Protein AF-A0A1Q7YDQ9-F1 (afdb_monomer)

Sequence (254 aa):
MRVDHLWLARANPACLDLAVKPTREFQMISRRSEAEALAQLQRLKASYQTFIKLNYEQAAKDCRSCPARGSCCTDAHFVNVNITRLEAVAIRETIARTPRLTCEEKREVYSRARETVKRYSLSATGDTFQQTYSCPLFSRKFGCLVHRRAKPAPCIQHACYENWEDLPPLSLQTRTEHHVEKLNIEIYGAAWAWLPLPVWLTLVDPESDGVELKKLEREWSSQELKNKKFSAYSARQLNFKSSSHQRKVLPVIR

Solvent-accessible surface area (backbone atoms only — not comparable to full-atom values): 15199 Å² total; per-residue (Å²): 135,86,80,85,89,78,85,81,75,83,73,64,74,95,47,56,90,70,61,76,72,82,83,81,88,81,88,70,89,42,96,56,54,67,69,57,49,48,54,48,51,37,53,54,50,51,52,50,44,50,51,44,49,75,75,33,45,81,66,26,52,53,65,89,74,42,91,63,59,58,42,66,38,60,36,41,88,64,30,66,52,63,39,42,56,57,51,40,51,41,36,48,54,49,54,74,69,37,83,92,49,52,70,64,61,50,51,49,36,41,52,41,10,47,50,43,24,63,75,64,68,59,60,96,64,81,89,57,92,83,50,46,36,48,46,45,56,54,38,96,92,71,41,55,75,37,67,91,71,37,53,50,68,73,58,60,73,65,62,55,55,86,51,78,87,56,51,73,62,66,68,60,50,53,57,50,48,52,54,51,50,52,53,27,30,54,65,52,46,55,50,54,67,68,31,46,47,39,56,43,40,45,54,63,32,89,87,49,89,44,60,68,49,55,49,50,44,52,53,34,43,53,49,50,55,50,53,50,54,50,51,56,49,52,56,50,53,55,58,58,59,62,69,77,63,76,69,82,78,75,83,83,84,128

pLDDT: mean 82.91, std 17.05, range [28.69, 98.31]

Radius of gyration: 23.02 Å; Cα contacts (8 Å, |Δi|>4): 238; chains: 1; bounding box: 64×85×47 Å

Foldseek 3Di:
DDDDPDDPDPQDPVLVVLPQDPDDDDDPDLVDDLVVLLVVLQVLVLVLLVVCVVQFCVQFDDLVPDPCRCCLQAPQVRDQAFAWLSLLVQVLVLLSPPPPADSVNSVQLLVVLVVFCVVQVFDLDDDSNPGGTHHSQQDPVPGRSCVNGRQGLVRSQDGHHPDPVSGDDVVSSVVSRVVNQVSSCSHLNLRRDRGGSSHSNNCPPSPDPNPVVVVSSVVSVVVVVVVVVVVVVVVVVVVVVVVVPPDPPDDDDD

Mean predicted aligned error: 9.25 Å

Structure (mmCIF, N/CA/C/O backbone):
data_AF-A0A1Q7YDQ9-F1
#
_entry.id   AF-A0A1Q7YDQ9-F1
#
loop_
_atom_site.group_PDB
_atom_site.id
_atom_site.type_symbol
_atom_site.label_atom_id
_atom_site.label_alt_id
_atom_site.label_comp_id
_atom_site.label_asym_id
_atom_site.label_entity_id
_atom_site.label_seq_id
_atom_site.pdbx_PDB_ins_code
_atom_site.Cartn_x
_atom_site.Cartn_y
_atom_site.Cartn_z
_atom_site.occupancy
_atom_site.B_iso_or_equiv
_atom_site.auth_seq_id
_atom_site.auth_comp_id
_atom_site.auth_asym_id
_atom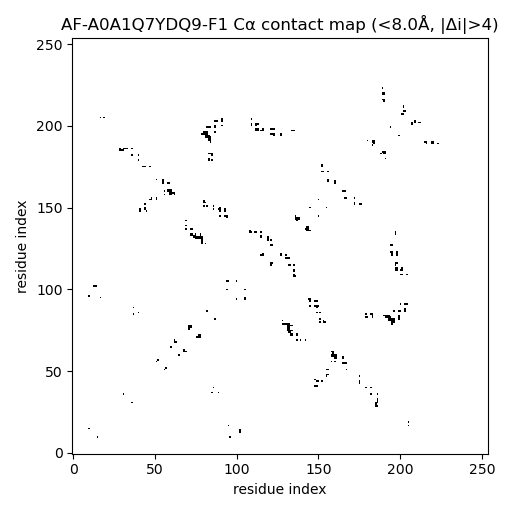_site.auth_atom_id
_atom_site.pdbx_PDB_model_num
ATOM 1 N N . MET A 1 1 ? 27.842 -13.343 6.577 1.00 36.25 1 MET A N 1
ATOM 2 C CA . MET A 1 1 ? 27.074 -12.145 6.170 1.00 36.25 1 MET A CA 1
ATOM 3 C C . MET A 1 1 ? 26.548 -11.471 7.432 1.00 36.25 1 MET A C 1
ATOM 5 O O . MET A 1 1 ? 25.665 -12.027 8.070 1.00 36.25 1 MET A O 1
ATOM 9 N N . ARG A 1 2 ? 27.165 -10.363 7.867 1.00 28.69 2 ARG A N 1
ATOM 10 C CA . ARG A 1 2 ? 26.717 -9.595 9.042 1.00 28.69 2 ARG A CA 1
ATOM 11 C C . ARG A 1 2 ? 25.555 -8.703 8.615 1.00 28.69 2 ARG A C 1
ATOM 13 O O . ARG A 1 2 ? 25.668 -7.987 7.628 1.00 28.69 2 ARG A O 1
ATOM 20 N N . VAL A 1 3 ? 24.435 -8.805 9.321 1.00 33.47 3 VAL A N 1
ATOM 21 C CA . VAL A 1 3 ? 23.282 -7.923 9.138 1.00 33.47 3 VAL A CA 1
ATOM 22 C C . VAL A 1 3 ? 23.527 -6.723 10.049 1.00 33.47 3 VAL A C 1
ATOM 24 O O . VAL A 1 3 ? 23.460 -6.857 11.269 1.00 33.47 3 VAL A O 1
ATOM 27 N N . ASP A 1 4 ? 23.906 -5.584 9.473 1.00 39.25 4 ASP A N 1
ATOM 28 C CA . ASP A 1 4 ? 24.229 -4.374 10.231 1.00 39.25 4 ASP A CA 1
ATOM 29 C C . ASP A 1 4 ? 22.982 -3.809 10.934 1.00 39.25 4 ASP A C 1
ATOM 31 O O . ASP A 1 4 ? 22.106 -3.184 10.329 1.00 39.25 4 ASP A O 1
ATOM 35 N N . HIS A 1 5 ? 22.918 -4.024 12.249 1.00 38.25 5 HIS A N 1
ATOM 36 C CA . HIS A 1 5 ? 22.002 -3.369 13.181 1.00 38.25 5 HIS A CA 1
ATOM 37 C C . HIS A 1 5 ? 22.592 -2.031 13.652 1.00 38.25 5 HIS A C 1
ATOM 39 O O . HIS A 1 5 ? 23.026 -1.905 14.791 1.00 38.25 5 HIS A O 1
ATOM 45 N N . LEU A 1 6 ? 22.606 -1.015 12.788 1.00 40.34 6 LEU A N 1
ATOM 46 C CA . LEU A 1 6 ? 22.918 0.369 13.170 1.00 40.34 6 LEU A CA 1
ATOM 47 C C . LEU A 1 6 ? 22.073 1.327 12.321 1.00 40.34 6 LEU A C 1
ATOM 49 O O . LEU A 1 6 ? 22.480 1.772 11.254 1.00 40.34 6 LEU A O 1
ATOM 53 N N . TRP A 1 7 ? 20.858 1.631 12.789 1.00 43.28 7 TRP A N 1
ATOM 54 C CA . TRP A 1 7 ? 19.967 2.604 12.147 1.00 43.28 7 TRP A CA 1
ATOM 55 C C . TRP A 1 7 ? 19.395 3.589 13.171 1.00 43.28 7 TRP A C 1
ATOM 57 O O . TRP A 1 7 ? 18.233 3.511 13.557 1.00 43.28 7 TRP A O 1
ATOM 67 N N . LEU A 1 8 ? 20.223 4.558 13.563 1.00 39.44 8 LEU A N 1
ATOM 68 C CA . LEU A 1 8 ? 19.797 5.847 14.115 1.00 39.44 8 LEU A CA 1
ATOM 69 C C . LEU A 1 8 ? 20.275 6.946 13.158 1.00 39.44 8 LEU A C 1
ATOM 71 O O . LEU A 1 8 ? 21.236 7.663 13.420 1.00 39.44 8 LEU A O 1
ATOM 75 N N . ALA A 1 9 ? 19.625 7.051 11.998 1.00 44.16 9 ALA A N 1
ATOM 76 C CA . ALA A 1 9 ? 19.770 8.239 11.167 1.00 44.16 9 ALA A CA 1
ATOM 77 C C . ALA A 1 9 ? 19.114 9.410 11.912 1.00 44.16 9 ALA A C 1
ATOM 79 O O . ALA A 1 9 ? 17.927 9.341 12.238 1.00 44.16 9 ALA A O 1
ATOM 80 N N . ARG A 1 10 ? 19.887 10.465 12.201 1.00 44.41 10 ARG A N 1
ATOM 81 C CA . ARG A 1 10 ? 19.378 11.718 12.777 1.00 44.41 10 ARG A CA 1
ATOM 82 C C . ARG A 1 10 ? 18.245 12.238 11.886 1.00 44.41 10 ARG A C 1
ATOM 84 O O . ARG A 1 10 ? 18.475 12.563 10.722 1.00 44.41 10 ARG A O 1
ATOM 91 N N . ALA A 1 11 ? 17.023 12.264 12.414 1.00 53.66 11 ALA A N 1
ATOM 92 C CA . ALA A 1 11 ? 15.888 12.872 11.734 1.00 53.66 11 ALA A CA 1
ATOM 93 C C . ALA A 1 11 ? 16.176 14.364 11.499 1.00 53.66 11 ALA A C 1
ATOM 95 O O . ALA A 1 11 ? 16.754 15.025 12.360 1.00 53.66 11 ALA A O 1
ATOM 96 N N . ASN A 1 12 ? 15.795 14.888 10.331 1.00 55.00 12 ASN A N 1
ATOM 97 C CA . ASN A 1 12 ? 15.907 16.315 10.042 1.00 55.00 12 ASN A CA 1
ATOM 98 C C . ASN A 1 12 ? 14.983 17.088 11.009 1.00 55.00 12 ASN A C 1
ATOM 100 O O . ASN A 1 12 ? 13.771 16.843 10.975 1.00 55.00 12 ASN A O 1
ATOM 104 N N . PRO A 1 13 ? 15.509 17.989 11.862 1.00 58.31 13 PRO A N 1
ATOM 105 C CA . PRO A 1 13 ? 14.716 18.661 12.888 1.00 58.31 13 PRO A CA 1
ATOM 106 C C . PRO A 1 13 ? 13.569 19.509 12.321 1.00 58.31 13 PRO A C 1
ATOM 108 O O . PRO A 1 13 ? 12.551 19.657 12.985 1.00 58.31 13 PRO A O 1
ATOM 111 N N . ALA A 1 14 ? 13.656 19.954 11.061 1.00 56.53 14 ALA A N 1
ATOM 112 C CA . ALA A 1 14 ? 12.580 20.681 10.375 1.00 56.53 14 ALA A CA 1
ATOM 113 C C . ALA A 1 14 ? 11.311 19.840 10.094 1.00 56.53 14 ALA A C 1
ATOM 115 O O . ALA A 1 14 ? 10.313 20.362 9.610 1.00 56.53 14 ALA A O 1
ATOM 116 N N . CYS A 1 15 ? 11.348 18.534 10.370 1.00 55.88 15 CYS A N 1
ATOM 117 C CA . CYS A 1 15 ? 10.240 17.594 10.187 1.00 55.88 15 CYS A CA 1
ATOM 118 C C . CYS A 1 15 ? 9.766 16.979 11.524 1.00 55.88 15 CYS A C 1
ATOM 120 O O . CYS A 1 15 ? 8.968 16.041 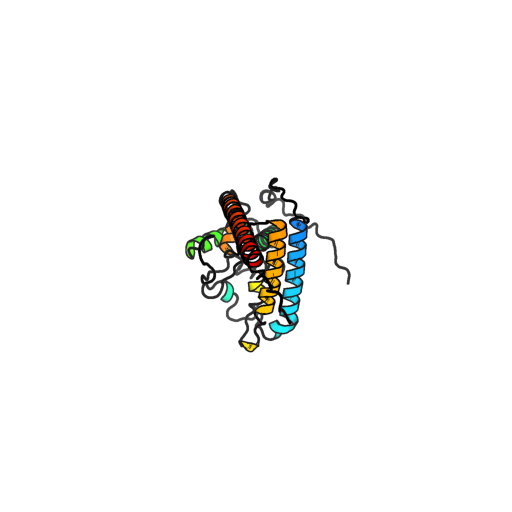11.503 1.00 55.88 15 CYS A O 1
ATOM 122 N N . LEU A 1 16 ? 10.268 17.450 12.677 1.00 54.56 16 LEU A N 1
ATOM 123 C CA . LEU A 1 16 ? 9.948 16.873 13.993 1.00 54.56 16 LEU A CA 1
ATOM 124 C C . LEU A 1 16 ? 8.465 17.011 14.376 1.00 54.56 16 LEU A C 1
ATOM 126 O O . LEU A 1 16 ? 7.963 16.158 15.103 1.00 54.56 16 LEU A O 1
ATOM 130 N N . ASP A 1 17 ? 7.743 17.982 13.812 1.00 55.19 17 ASP A N 1
ATOM 131 C CA . ASP A 1 17 ? 6.305 18.162 14.066 1.00 55.19 17 ASP A CA 1
ATOM 132 C C . ASP A 1 17 ? 5.417 17.092 13.405 1.00 55.19 17 ASP A C 1
ATOM 134 O O . ASP A 1 17 ? 4.248 16.960 13.753 1.00 55.19 17 ASP A O 1
ATOM 138 N N . LEU A 1 18 ? 5.967 16.277 12.494 1.00 53.69 18 LEU A N 1
ATOM 139 C CA . LEU A 1 18 ? 5.275 15.119 11.909 1.00 53.69 18 LEU A CA 1
ATOM 140 C C . LEU A 1 18 ? 5.544 13.813 12.677 1.00 53.69 18 LEU A C 1
ATOM 142 O O . LEU A 1 18 ? 5.136 12.737 12.231 1.00 53.69 18 LEU A O 1
ATOM 146 N N . ALA A 1 19 ? 6.251 13.867 13.812 1.00 52.16 19 ALA A N 1
ATOM 147 C CA . ALA A 1 19 ? 6.403 12.714 14.688 1.00 52.16 19 ALA A CA 1
ATOM 148 C C . ALA A 1 19 ? 5.039 12.373 15.307 1.00 52.16 19 ALA A C 1
ATOM 150 O O . ALA A 1 19 ? 4.589 13.001 16.264 1.00 52.16 19 ALA A O 1
ATOM 151 N N . VAL A 1 20 ? 4.375 11.370 14.728 1.00 52.16 20 VAL A N 1
ATOM 152 C CA . VAL A 1 20 ? 3.082 10.856 15.185 1.00 52.16 20 VAL A CA 1
ATOM 153 C C . VAL A 1 20 ? 3.207 10.466 16.658 1.00 52.16 20 VAL A C 1
ATOM 155 O O . VAL A 1 20 ? 3.898 9.505 17.003 1.00 52.16 20 VAL A O 1
ATOM 158 N N . LYS A 1 21 ? 2.551 11.229 17.542 1.00 46.47 21 LYS A N 1
ATOM 159 C CA . LYS A 1 21 ? 2.417 10.853 18.952 1.00 46.47 21 LYS A CA 1
ATOM 160 C C . LYS A 1 21 ? 1.690 9.506 18.997 1.00 46.47 21 LYS A C 1
ATOM 162 O O . LYS A 1 21 ? 0.647 9.386 18.355 1.00 46.47 21 LYS A O 1
ATOM 167 N N . PRO A 1 22 ? 2.201 8.496 19.722 1.00 47.62 22 PRO A N 1
ATOM 168 C CA . PRO A 1 22 ? 1.520 7.215 19.822 1.00 47.62 22 PRO A CA 1
ATOM 169 C C . PRO A 1 22 ? 0.142 7.440 20.449 1.00 47.62 22 PRO A C 1
ATOM 171 O O . PRO A 1 22 ? 0.036 7.837 21.611 1.00 47.62 22 PRO A O 1
ATOM 174 N N . THR A 1 23 ? -0.917 7.220 19.672 1.00 48.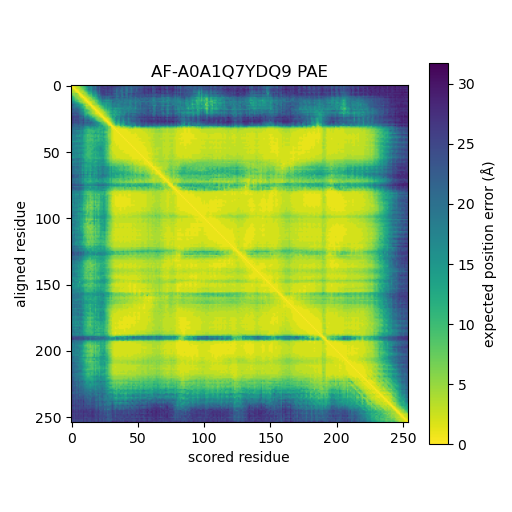56 23 THR A N 1
ATOM 175 C CA . THR A 1 23 ? -2.294 7.211 20.160 1.00 48.56 23 THR A CA 1
ATOM 176 C C . THR A 1 23 ? -2.430 6.050 21.140 1.00 48.56 23 THR A C 1
ATOM 178 O O . THR A 1 23 ? -2.404 4.882 20.758 1.00 48.56 23 THR A O 1
ATOM 181 N N . ARG A 1 24 ? -2.505 6.367 22.435 1.00 50.50 24 ARG A N 1
ATOM 182 C CA . ARG A 1 24 ? -2.849 5.394 23.474 1.00 50.50 24 ARG A CA 1
ATOM 183 C C . ARG A 1 24 ? -4.352 5.088 23.401 1.00 50.50 24 ARG A C 1
ATOM 185 O O . ARG A 1 24 ? -5.140 5.999 23.182 1.00 50.50 24 ARG A O 1
ATOM 192 N N . GLU A 1 25 ? -4.676 3.816 23.650 1.00 50.09 25 GLU A N 1
ATOM 193 C CA . GLU A 1 25 ? -6.000 3.212 23.925 1.00 50.09 25 GLU A CA 1
ATOM 194 C C . GLU A 1 25 ? -6.802 2.598 22.763 1.00 50.09 25 GLU A C 1
ATOM 196 O O . GLU A 1 25 ? -7.622 3.244 22.121 1.00 50.09 25 GLU A O 1
ATOM 201 N N . PHE A 1 26 ? -6.630 1.279 22.589 1.00 45.94 26 PHE A N 1
ATOM 202 C CA . PHE A 1 26 ? -7.609 0.245 22.984 1.00 45.94 26 PHE A CA 1
ATOM 203 C C . PHE A 1 26 ? -6.871 -1.113 23.033 1.00 45.94 26 PHE A C 1
ATOM 205 O O . PHE A 1 26 ? -6.523 -1.677 21.998 1.00 45.94 26 PHE A O 1
ATOM 212 N N . GLN A 1 27 ? -6.547 -1.631 24.225 1.00 44.75 27 GLN A N 1
ATOM 213 C CA . GLN A 1 27 ? -5.853 -2.921 24.369 1.00 44.75 27 GLN A CA 1
ATOM 214 C C . GLN A 1 27 ? -6.858 -4.081 24.333 1.00 44.75 27 GLN A C 1
ATOM 216 O O . GLN A 1 27 ? -7.340 -4.537 25.366 1.00 44.75 27 GLN A O 1
ATOM 221 N N . MET A 1 28 ? -7.131 -4.609 23.139 1.00 50.59 28 MET A N 1
ATOM 222 C CA . MET A 1 28 ? -7.283 -6.060 23.011 1.00 50.59 28 MET A CA 1
ATOM 223 C C . MET A 1 28 ? -5.881 -6.655 22.878 1.00 50.59 28 MET A C 1
ATOM 225 O O . MET A 1 28 ? -5.035 -6.105 22.177 1.00 50.59 28 MET A O 1
ATOM 229 N N . ILE A 1 29 ? -5.619 -7.736 23.613 1.00 50.28 29 ILE A N 1
ATOM 230 C CA . ILE A 1 29 ? -4.296 -8.348 23.784 1.00 50.28 29 ILE A CA 1
ATOM 231 C C . ILE A 1 29 ? -3.845 -8.971 22.453 1.00 50.28 29 ILE A C 1
ATOM 233 O O . ILE A 1 29 ? -3.973 -10.175 22.233 1.00 50.28 29 ILE A O 1
ATOM 237 N N . SER A 1 30 ? -3.304 -8.153 21.552 1.00 59.16 30 SER A N 1
ATOM 238 C CA . SER A 1 30 ? -2.378 -8.645 20.541 1.00 59.16 30 SER A CA 1
ATOM 239 C C . SER A 1 30 ? -1.142 -9.161 21.273 1.00 59.16 30 SER A C 1
ATOM 241 O O . SER A 1 30 ? -0.564 -8.468 22.112 1.00 59.16 30 SER A O 1
ATOM 243 N N . ARG A 1 31 ? -0.703 -10.381 20.949 1.00 66.56 31 ARG A N 1
ATOM 244 C CA . ARG A 1 31 ? 0.561 -10.934 21.468 1.00 66.56 31 ARG A CA 1
ATOM 245 C C . ARG A 1 31 ? 1.799 -10.229 20.890 1.00 66.56 31 ARG A C 1
ATOM 247 O O . ARG A 1 31 ? 2.909 -10.596 21.261 1.00 66.56 31 ARG A O 1
ATOM 254 N N . ARG A 1 32 ? 1.628 -9.283 19.956 1.00 83.38 32 ARG A N 1
ATOM 255 C CA . ARG A 1 32 ? 2.704 -8.570 19.251 1.00 83.38 32 ARG A CA 1
ATOM 256 C C . ARG A 1 32 ? 2.436 -7.072 19.196 1.00 83.38 32 ARG A C 1
ATOM 258 O O . ARG A 1 32 ? 1.302 -6.633 19.011 1.00 83.38 32 ARG A O 1
ATOM 265 N N . SER A 1 33 ? 3.494 -6.284 19.307 1.00 91.38 33 SER A N 1
ATOM 266 C CA . SER A 1 33 ? 3.439 -4.842 19.065 1.00 91.38 33 SER A CA 1
ATOM 267 C C . SER A 1 33 ? 3.299 -4.523 17.567 1.00 91.38 33 SER A C 1
ATOM 269 O O . SER A 1 33 ? 3.725 -5.298 16.707 1.00 91.38 33 SER A O 1
ATOM 271 N N . GLU A 1 34 ? 2.756 -3.345 17.235 1.00 92.69 34 GLU A N 1
ATOM 272 C CA . GLU A 1 34 ? 2.686 -2.853 15.846 1.00 92.69 34 GLU A CA 1
ATOM 273 C C . GLU A 1 34 ? 4.082 -2.808 15.195 1.00 92.69 34 GLU A C 1
ATOM 275 O O . GLU A 1 34 ? 4.254 -3.209 14.046 1.00 92.69 34 GLU A O 1
ATOM 280 N N . ALA A 1 35 ? 5.109 -2.408 15.952 1.00 93.38 35 ALA A N 1
ATOM 281 C CA . ALA A 1 35 ? 6.489 -2.363 15.477 1.00 93.38 35 ALA A CA 1
ATOM 282 C C . ALA A 1 35 ? 7.022 -3.749 15.064 1.00 93.38 35 ALA A C 1
ATOM 284 O O . ALA A 1 35 ? 7.667 -3.881 14.020 1.00 93.38 35 ALA A O 1
ATOM 285 N N . GLU A 1 36 ? 6.734 -4.792 15.848 1.00 95.31 36 GLU A N 1
ATOM 286 C CA . GLU A 1 36 ? 7.122 -6.168 15.518 1.00 95.31 36 GLU A CA 1
ATOM 287 C C . GLU A 1 36 ? 6.389 -6.684 14.278 1.00 95.31 36 GLU A C 1
ATOM 289 O O . GLU A 1 36 ? 7.012 -7.315 13.417 1.00 95.31 36 GLU A O 1
ATOM 294 N N . ALA A 1 37 ? 5.095 -6.383 14.149 1.00 95.19 37 ALA A N 1
ATOM 295 C CA . ALA A 1 37 ? 4.318 -6.754 12.972 1.00 95.19 37 ALA A CA 1
ATOM 296 C C . ALA A 1 37 ? 4.790 -6.033 11.709 1.00 95.19 37 ALA A C 1
ATOM 298 O O . ALA A 1 37 ? 4.919 -6.671 10.668 1.00 95.19 37 ALA A O 1
ATOM 299 N N . LEU A 1 38 ? 5.132 -4.745 11.791 1.00 96.12 38 LEU A N 1
ATOM 300 C CA . LEU A 1 38 ? 5.732 -4.007 10.677 1.00 96.12 38 LEU A CA 1
ATOM 301 C C . LEU A 1 38 ? 7.079 -4.613 10.263 1.00 96.12 38 LEU A C 1
ATOM 303 O O . LEU A 1 38 ? 7.333 -4.798 9.072 1.00 96.12 38 LEU A O 1
ATOM 307 N N . ALA A 1 39 ? 7.929 -4.981 11.225 1.00 95.75 39 ALA A N 1
ATOM 308 C CA . ALA A 1 39 ? 9.197 -5.649 10.936 1.00 95.75 39 ALA A CA 1
ATOM 309 C C . ALA A 1 39 ? 8.984 -7.024 10.277 1.00 95.75 39 ALA A C 1
ATOM 311 O O . ALA A 1 39 ? 9.710 -7.405 9.356 1.00 95.75 39 ALA A O 1
ATOM 312 N N . GLN A 1 40 ? 7.975 -7.777 10.716 1.00 96.81 40 GLN A N 1
ATOM 313 C CA . GLN A 1 40 ? 7.628 -9.055 10.104 1.00 96.81 40 GLN A CA 1
ATOM 314 C C . GLN A 1 40 ? 7.027 -8.893 8.705 1.00 96.81 40 GLN A C 1
ATOM 316 O O . GLN A 1 40 ? 7.421 -9.634 7.806 1.00 96.81 40 GLN A O 1
ATOM 321 N N . LEU A 1 41 ? 6.140 -7.917 8.504 1.00 96.94 41 LEU A N 1
ATOM 322 C CA . LEU A 1 41 ? 5.579 -7.560 7.203 1.00 96.94 41 LEU A CA 1
ATOM 323 C C . LEU A 1 41 ? 6.699 -7.225 6.210 1.00 96.94 41 LEU A C 1
ATOM 325 O O . LEU A 1 41 ? 6.699 -7.718 5.084 1.00 96.94 41 LEU A O 1
ATOM 329 N N . GLN A 1 42 ? 7.690 -6.437 6.636 1.00 96.12 42 GLN A N 1
ATOM 330 C CA . GLN A 1 42 ? 8.859 -6.111 5.817 1.00 96.12 42 GLN A CA 1
ATOM 331 C C . GLN A 1 42 ? 9.659 -7.358 5.434 1.00 96.12 42 GLN A C 1
ATOM 333 O O . GLN A 1 42 ? 9.993 -7.519 4.263 1.00 96.12 42 GLN A O 1
ATOM 338 N N . ARG A 1 43 ? 9.934 -8.268 6.380 1.00 96.94 43 ARG A N 1
ATOM 339 C CA . ARG A 1 43 ? 10.637 -9.533 6.088 1.00 96.94 43 ARG A CA 1
ATOM 340 C C . ARG A 1 43 ? 9.855 -10.417 5.117 1.00 96.94 43 ARG A C 1
ATOM 342 O O . ARG A 1 43 ? 10.437 -10.924 4.161 1.00 96.94 43 ARG A O 1
ATOM 349 N N . LEU A 1 44 ? 8.548 -10.566 5.340 1.00 97.38 44 LEU A N 1
ATOM 350 C CA . LEU A 1 44 ? 7.645 -11.321 4.470 1.00 97.38 44 LEU A CA 1
ATOM 351 C C . LEU A 1 44 ? 7.705 -10.785 3.035 1.00 97.38 44 LEU A C 1
ATOM 353 O O . LEU A 1 44 ? 7.957 -11.539 2.097 1.00 97.38 44 LEU A O 1
ATOM 357 N N . LYS A 1 45 ? 7.534 -9.471 2.869 1.00 96.69 45 LYS A N 1
ATOM 358 C CA . LYS A 1 45 ? 7.488 -8.829 1.551 1.00 96.69 45 LYS A CA 1
ATOM 359 C C . LYS A 1 45 ? 8.855 -8.767 0.874 1.00 96.69 45 LY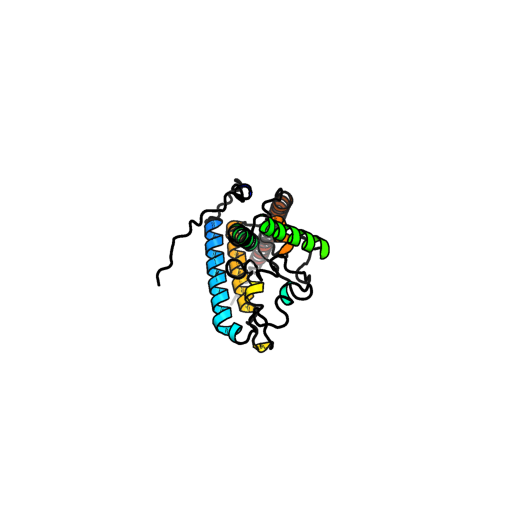S A C 1
ATOM 361 O O . LYS A 1 45 ? 8.917 -8.916 -0.338 1.00 96.69 45 LYS A O 1
ATOM 366 N N . ALA A 1 46 ? 9.945 -8.616 1.627 1.00 96.06 46 ALA A N 1
ATOM 367 C CA . ALA A 1 46 ? 11.303 -8.688 1.086 1.00 96.06 46 ALA A CA 1
ATOM 368 C C . ALA A 1 46 ? 11.639 -10.094 0.567 1.00 96.06 46 ALA A C 1
ATOM 370 O O . ALA A 1 46 ? 12.224 -10.225 -0.508 1.00 96.06 46 ALA A O 1
ATOM 371 N N . SER A 1 47 ? 11.235 -11.139 1.298 1.00 96.75 47 SER A N 1
ATOM 372 C CA . SER A 1 47 ? 11.358 -12.524 0.836 1.00 96.75 47 SER A CA 1
ATOM 373 C C . SER A 1 47 ? 10.553 -12.741 -0.446 1.00 96.75 47 SER A C 1
ATOM 375 O O . SER A 1 47 ? 11.099 -13.203 -1.447 1.00 96.75 47 SER A O 1
ATOM 377 N N . TYR A 1 48 ? 9.291 -12.296 -0.462 1.00 96.50 48 TYR A N 1
ATOM 378 C CA . TYR A 1 48 ? 8.432 -12.399 -1.640 1.00 96.50 48 TYR A CA 1
ATOM 379 C C . TYR A 1 48 ? 9.004 -11.652 -2.853 1.00 96.50 48 TYR A C 1
ATOM 381 O O . TYR A 1 48 ? 9.137 -12.223 -3.930 1.00 96.50 48 TYR A O 1
ATOM 389 N N . GLN A 1 49 ? 9.436 -10.404 -2.670 1.00 95.19 49 GLN A N 1
ATOM 390 C CA . GLN A 1 49 ? 10.067 -9.609 -3.721 1.00 95.19 49 GLN A CA 1
ATOM 391 C C . GLN A 1 49 ? 11.356 -10.252 -4.242 1.00 95.19 49 GLN A C 1
ATOM 393 O O . GLN A 1 49 ? 11.604 -10.234 -5.442 1.00 95.19 49 GLN A O 1
ATOM 398 N N . THR A 1 50 ? 12.166 -10.844 -3.363 1.00 95.62 50 THR A N 1
ATOM 399 C CA . THR A 1 50 ? 13.384 -11.559 -3.769 1.00 95.62 50 THR A CA 1
ATOM 400 C C . THR A 1 50 ? 13.043 -12.788 -4.605 1.00 95.62 50 THR A C 1
ATOM 402 O O . THR A 1 50 ? 13.668 -13.018 -5.636 1.00 95.62 50 THR A O 1
ATOM 405 N N . PHE A 1 51 ? 12.023 -13.546 -4.199 1.00 96.69 51 PHE A N 1
ATOM 406 C CA . PHE A 1 51 ? 11.543 -14.699 -4.951 1.00 96.69 51 PHE A CA 1
ATOM 407 C C . PHE A 1 51 ? 11.044 -14.304 -6.348 1.00 96.69 51 PHE A C 1
ATOM 409 O O . PHE A 1 51 ? 11.489 -14.892 -7.332 1.00 96.69 51 PHE A O 1
ATOM 416 N N . ILE A 1 52 ? 10.189 -13.279 -6.447 1.00 95.44 52 ILE A N 1
ATOM 417 C CA . ILE A 1 52 ? 9.686 -12.773 -7.734 1.00 95.44 52 ILE A CA 1
ATOM 418 C C . ILE A 1 52 ? 10.835 -12.294 -8.625 1.00 95.44 52 ILE A C 1
ATOM 420 O O . ILE A 1 52 ? 10.919 -12.676 -9.793 1.00 95.44 52 ILE A O 1
ATOM 424 N N . LYS A 1 53 ? 11.782 -11.546 -8.052 1.00 93.12 53 LYS A N 1
ATOM 425 C CA . LYS A 1 53 ? 12.949 -11.047 -8.777 1.00 93.12 53 LYS A CA 1
ATOM 426 C C . LYS A 1 53 ? 13.812 -12.156 -9.377 1.00 93.12 53 LYS A C 1
ATOM 428 O O . LYS A 1 53 ? 14.239 -12.050 -10.520 1.00 93.12 53 LYS A O 1
ATOM 433 N N . LEU A 1 54 ? 14.105 -13.197 -8.600 1.00 95.12 54 LEU A N 1
ATOM 434 C CA . LEU A 1 54 ? 15.012 -14.259 -9.034 1.00 95.12 54 LEU A CA 1
ATOM 435 C C . LEU A 1 54 ? 14.375 -15.201 -10.059 1.00 95.12 54 LEU A C 1
ATOM 437 O O . LEU A 1 54 ? 15.083 -15.664 -10.949 1.00 95.12 54 LEU A O 1
ATOM 441 N N . ASN A 1 55 ? 13.073 -15.469 -9.936 1.00 96.06 55 ASN A N 1
ATOM 442 C CA . ASN A 1 55 ? 12.406 -16.514 -10.716 1.00 96.06 55 ASN A CA 1
ATOM 443 C C . ASN A 1 55 ? 11.589 -15.984 -11.902 1.00 96.06 55 ASN A C 1
ATOM 445 O O . ASN A 1 55 ? 11.328 -16.754 -12.815 1.00 96.06 55 ASN A O 1
ATOM 449 N N . TYR A 1 56 ? 11.190 -14.706 -11.900 1.00 94.94 56 TYR A N 1
ATOM 450 C CA . TYR A 1 56 ? 10.276 -14.167 -12.916 1.00 94.94 56 TYR A CA 1
ATOM 451 C C . TYR A 1 56 ? 10.744 -12.842 -13.520 1.00 94.94 56 TYR A C 1
ATOM 453 O O . TYR A 1 56 ? 10.656 -12.670 -14.729 1.00 94.94 56 TYR A O 1
ATOM 461 N N . GLU A 1 57 ? 11.274 -11.892 -12.735 1.00 92.56 57 GLU A N 1
ATOM 462 C CA . GLU A 1 57 ? 11.628 -10.556 -13.274 1.00 92.56 57 GLU A CA 1
ATOM 463 C C . GLU A 1 57 ? 12.742 -10.578 -14.338 1.00 92.56 57 GLU A C 1
ATOM 465 O O . GLU A 1 57 ? 12.973 -9.557 -14.977 1.00 92.56 57 GLU A O 1
ATOM 470 N N . GLN A 1 58 ? 13.407 -11.713 -14.577 1.00 92.44 58 GLN A N 1
ATOM 471 C CA . GLN A 1 58 ? 14.344 -11.863 -15.698 1.00 92.44 58 GLN A CA 1
ATOM 472 C C . GLN A 1 58 ? 13.662 -11.668 -17.063 1.00 92.44 58 GLN A C 1
ATOM 474 O O . GLN A 1 58 ? 14.296 -11.169 -17.988 1.00 92.44 58 GLN A O 1
ATOM 479 N N . ALA A 1 59 ? 12.377 -12.022 -17.166 1.00 90.88 59 ALA A N 1
ATOM 480 C CA . ALA A 1 59 ? 11.551 -11.829 -18.358 1.00 90.88 59 ALA A CA 1
ATOM 481 C C . ALA A 1 59 ? 10.822 -10.469 -18.378 1.00 90.88 59 ALA A C 1
ATOM 483 O O . ALA A 1 59 ? 10.180 -10.108 -19.362 1.00 90.88 59 ALA A O 1
ATOM 484 N N . ALA A 1 60 ? 10.907 -9.689 -17.295 1.00 89.75 60 ALA A N 1
ATOM 485 C CA . ALA A 1 60 ? 10.269 -8.382 -17.211 1.00 89.75 60 ALA A CA 1
ATOM 486 C C . ALA A 1 60 ? 11.212 -7.263 -17.669 1.00 89.75 60 ALA A C 1
ATOM 488 O O . ALA A 1 60 ? 12.412 -7.263 -17.389 1.00 89.75 60 ALA A O 1
ATOM 489 N N . LYS A 1 61 ? 10.653 -6.224 -18.294 1.00 84.81 61 LYS A N 1
ATOM 490 C CA . LYS A 1 61 ? 11.399 -4.991 -18.573 1.00 84.81 61 LYS A CA 1
ATOM 491 C C . LYS A 1 61 ? 11.718 -4.256 -17.275 1.00 84.81 61 LYS A C 1
ATOM 493 O O . LYS A 1 61 ? 10.836 -4.023 -16.446 1.00 84.81 61 LYS A O 1
ATOM 498 N N . ASP A 1 62 ? 12.956 -3.781 -17.144 1.00 80.12 62 ASP A N 1
ATOM 499 C CA . ASP A 1 62 ? 13.317 -2.863 -16.064 1.00 80.12 62 ASP A CA 1
ATOM 500 C C . ASP A 1 62 ? 12.530 -1.550 -16.219 1.00 80.12 62 ASP A C 1
ATOM 502 O O . ASP A 1 62 ? 12.567 -0.884 -17.255 1.00 80.12 62 ASP A O 1
ATOM 506 N N . CYS A 1 63 ? 11.832 -1.129 -15.162 1.00 74.31 63 CYS A N 1
ATOM 507 C CA . CYS A 1 63 ? 11.111 0.144 -15.128 1.00 74.31 63 CYS A CA 1
ATOM 508 C C . CYS A 1 63 ? 12.004 1.350 -15.467 1.00 74.31 63 CYS A C 1
ATOM 510 O O . CYS A 1 63 ? 11.491 2.379 -15.911 1.00 74.31 63 CYS A O 1
ATOM 512 N N . ARG A 1 64 ? 13.324 1.257 -15.248 1.00 72.25 64 ARG A N 1
ATOM 513 C CA . ARG A 1 64 ? 14.280 2.305 -15.633 1.00 72.25 64 ARG A CA 1
ATOM 514 C C . ARG A 1 64 ? 14.634 2.288 -17.115 1.00 72.25 64 ARG A C 1
ATOM 516 O O . ARG A 1 64 ? 15.023 3.333 -17.620 1.00 72.25 64 ARG A O 1
ATOM 523 N N . SER A 1 65 ? 14.514 1.175 -17.827 1.00 71.88 65 SER A N 1
ATOM 524 C CA . SER A 1 65 ? 14.788 1.103 -19.271 1.00 71.88 65 SER A CA 1
ATOM 525 C C . SER A 1 65 ? 13.516 1.057 -20.120 1.00 71.88 65 SER A C 1
ATOM 527 O O . SER A 1 65 ? 13.585 1.283 -21.323 1.00 71.88 65 SER A O 1
ATOM 529 N N . CYS A 1 66 ? 12.352 0.842 -19.502 1.00 74.31 66 CYS A N 1
ATOM 530 C CA . CYS A 1 66 ? 11.058 0.827 -20.176 1.00 74.31 66 CYS A CA 1
ATOM 531 C C . CYS A 1 66 ? 10.789 2.155 -20.921 1.00 74.31 66 CYS A C 1
ATOM 533 O O . CYS A 1 66 ? 10.940 3.217 -20.314 1.00 74.31 66 CYS A O 1
ATOM 535 N N . PRO A 1 67 ? 10.348 2.136 -22.195 1.00 75.50 67 PRO A N 1
ATOM 536 C CA . PRO A 1 67 ? 10.055 3.354 -22.961 1.00 75.50 67 PRO A CA 1
ATOM 537 C C . PRO A 1 67 ? 8.887 4.159 -22.372 1.00 75.50 67 PRO A C 1
ATOM 539 O O . PRO A 1 67 ? 8.868 5.383 -22.452 1.00 75.50 67 PRO A O 1
ATOM 542 N N . ALA A 1 68 ? 7.949 3.487 -21.702 1.00 76.12 68 ALA A N 1
ATOM 543 C CA . ALA A 1 68 ? 6.791 4.097 -21.061 1.00 76.12 68 ALA A CA 1
ATOM 544 C C . ALA A 1 68 ? 6.994 4.211 -19.537 1.00 76.12 68 ALA A C 1
ATOM 546 O O . ALA A 1 68 ? 6.169 3.735 -18.751 1.00 76.12 68 ALA A O 1
ATOM 547 N N . ARG A 1 69 ? 8.125 4.788 -19.098 1.00 74.69 69 ARG A N 1
ATOM 548 C CA . ARG A 1 69 ? 8.538 4.828 -17.679 1.00 74.69 69 ARG A CA 1
ATOM 549 C C . ARG A 1 69 ? 7.420 5.315 -16.760 1.00 74.69 69 ARG A C 1
ATOM 551 O O . ARG A 1 69 ? 7.038 6.481 -16.785 1.00 74.69 69 ARG A O 1
ATOM 558 N N . GLY A 1 70 ? 6.948 4.420 -15.896 1.00 75.75 70 GLY A N 1
ATOM 559 C CA . GLY A 1 70 ? 5.940 4.738 -14.889 1.00 75.75 70 GLY A CA 1
ATOM 560 C C . GLY A 1 70 ? 4.531 4.976 -15.428 1.00 75.75 70 GLY A C 1
ATOM 561 O O . GLY A 1 70 ? 3.659 5.262 -14.615 1.00 75.75 70 GLY A O 1
ATOM 562 N N . SER A 1 71 ? 4.289 4.809 -16.735 1.00 81.50 71 SER A N 1
ATOM 563 C CA . SER A 1 71 ? 2.946 4.878 -17.332 1.00 81.50 71 SER A CA 1
ATOM 564 C C . SER A 1 71 ? 1.972 3.952 -16.606 1.00 81.50 71 SER A C 1
ATOM 566 O O . SER A 1 71 ? 0.936 4.414 -16.152 1.00 81.50 71 SER A O 1
ATOM 568 N N . CYS A 1 72 ? 2.378 2.709 -16.334 1.00 80.06 72 CYS A N 1
ATOM 569 C CA . CYS A 1 72 ? 1.617 1.728 -15.557 1.00 80.06 72 CYS A CA 1
ATOM 570 C C . CYS A 1 72 ? 1.271 2.167 -14.122 1.00 80.06 72 CYS A C 1
ATOM 572 O O . CYS A 1 72 ? 0.392 1.580 -13.505 1.00 80.06 72 CYS A O 1
ATOM 574 N N . CYS A 1 73 ? 1.950 3.181 -13.575 1.00 84.19 73 CYS A N 1
ATOM 575 C CA . CYS A 1 73 ? 1.654 3.754 -12.262 1.00 84.19 73 CYS A CA 1
ATOM 576 C C . CYS A 1 73 ? 0.864 5.067 -12.350 1.00 84.19 73 CYS A C 1
ATOM 578 O O . CYS A 1 73 ? 0.198 5.435 -11.386 1.00 84.19 73 CYS A O 1
ATOM 580 N N . THR A 1 74 ? 0.993 5.821 -13.441 1.00 83.19 74 THR A N 1
ATOM 581 C CA . THR A 1 74 ? 0.326 7.122 -13.617 1.00 83.19 74 THR A CA 1
ATOM 582 C C . THR A 1 74 ? -0.999 7.015 -14.356 1.00 83.19 74 THR A C 1
ATOM 584 O O . THR A 1 74 ? -1.855 7.882 -14.195 1.00 83.19 74 THR A O 1
ATOM 587 N N . ASP A 1 75 ? -1.158 5.972 -15.159 1.00 78.62 75 ASP A N 1
ATOM 588 C CA . ASP A 1 75 ? -2.341 5.714 -15.956 1.00 78.62 75 ASP A CA 1
ATOM 589 C C . ASP A 1 75 ? -3.391 4.982 -15.115 1.00 78.62 75 ASP A C 1
ATOM 591 O O . ASP A 1 75 ? -3.152 3.915 -14.539 1.00 78.62 75 ASP A O 1
ATOM 595 N N . ALA A 1 76 ? -4.564 5.602 -15.050 1.00 75.69 76 ALA A N 1
ATOM 596 C CA . ALA A 1 76 ? -5.703 5.101 -14.319 1.00 75.69 76 ALA A CA 1
ATOM 597 C C . ALA A 1 76 ? -6.309 3.846 -14.932 1.00 75.69 76 ALA A C 1
ATOM 599 O O . ALA A 1 76 ? -7.259 3.359 -14.357 1.00 75.69 76 ALA A O 1
ATOM 600 N N . HIS A 1 77 ? -5.814 3.315 -16.046 1.00 75.12 77 HIS A N 1
ATOM 601 C CA . HIS A 1 77 ? -6.276 2.045 -16.602 1.00 75.12 77 HIS A CA 1
ATOM 602 C C . HIS A 1 77 ? -5.614 0.815 -15.968 1.00 75.12 77 HIS A C 1
ATOM 604 O O . HIS A 1 77 ? -6.126 -0.290 -16.123 1.00 75.12 77 HIS A O 1
ATOM 610 N N . PHE A 1 78 ? -4.501 0.983 -15.243 1.00 74.50 78 PHE A N 1
ATOM 611 C CA . PHE A 1 78 ? -3.658 -0.155 -14.851 1.00 74.50 78 PHE A CA 1
ATOM 612 C C . PHE A 1 78 ? -3.522 -0.377 -13.345 1.00 74.50 78 PHE A C 1
ATOM 614 O O . PHE A 1 78 ? -3.201 -1.489 -12.928 1.00 74.50 78 PHE A O 1
ATOM 621 N N . VAL A 1 79 ? -3.745 0.640 -12.505 1.00 81.25 79 VAL A N 1
ATOM 622 C CA . VAL A 1 79 ? -3.555 0.477 -11.055 1.00 81.25 79 VAL A CA 1
ATOM 623 C C . VAL A 1 79 ? -4.880 0.200 -10.371 1.00 81.25 79 VAL A C 1
ATOM 625 O O . VAL A 1 79 ? -5.729 1.076 -10.264 1.00 81.25 79 VAL A O 1
ATOM 628 N N . ASN A 1 80 ? -4.990 -0.999 -9.821 1.00 89.75 80 ASN A N 1
ATOM 629 C CA . ASN A 1 80 ? -6.046 -1.417 -8.915 1.00 89.75 80 ASN A CA 1
ATOM 630 C C . ASN A 1 80 ? -5.367 -2.180 -7.775 1.00 89.75 80 ASN A C 1
ATOM 632 O O . ASN A 1 80 ? -4.921 -3.314 -7.945 1.00 89.75 80 ASN A O 1
ATOM 636 N N . VAL A 1 81 ? -5.118 -1.485 -6.664 1.00 94.12 81 VAL A N 1
ATOM 637 C CA . VAL A 1 81 ? -4.272 -1.995 -5.580 1.00 94.12 81 VAL A CA 1
ATOM 638 C C . VAL A 1 81 ? -4.976 -1.783 -4.255 1.00 94.12 81 VAL A C 1
ATOM 640 O O . VAL A 1 81 ? -4.839 -0.739 -3.612 1.00 94.12 81 VAL A O 1
ATOM 643 N N . ASN A 1 82 ? -5.668 -2.816 -3.805 1.00 95.25 82 ASN A N 1
ATOM 644 C CA . ASN A 1 82 ? -6.220 -2.823 -2.465 1.00 95.25 82 ASN A CA 1
ATOM 645 C C . ASN A 1 82 ? -5.140 -3.292 -1.486 1.00 95.25 82 ASN A C 1
ATOM 647 O O . ASN A 1 82 ? -4.360 -4.195 -1.787 1.00 95.25 82 ASN A O 1
ATOM 651 N N . ILE A 1 83 ? -5.057 -2.640 -0.329 1.00 96.31 83 ILE A N 1
ATOM 652 C CA . ILE A 1 83 ? -4.074 -2.952 0.715 1.00 96.31 83 ILE A CA 1
ATOM 653 C C . ILE A 1 83 ? -4.755 -3.063 2.074 1.00 96.31 83 ILE A C 1
ATOM 655 O O . ILE A 1 83 ? -5.889 -2.620 2.257 1.00 96.31 83 ILE A O 1
ATOM 659 N N . THR A 1 84 ? -4.035 -3.623 3.039 1.00 95.62 84 THR A N 1
ATOM 660 C CA . THR A 1 84 ? -4.453 -3.642 4.447 1.00 95.62 84 THR A CA 1
ATOM 661 C C . THR A 1 84 ? -3.999 -2.385 5.197 1.00 95.62 84 THR A C 1
ATOM 663 O O . THR A 1 84 ? -3.093 -1.665 4.758 1.00 95.62 84 THR A O 1
ATOM 666 N N . ARG A 1 85 ? -4.557 -2.156 6.395 1.00 95.62 85 ARG A N 1
ATOM 667 C CA . ARG A 1 85 ? -4.097 -1.097 7.309 1.00 95.62 85 ARG A CA 1
ATOM 668 C C . ARG A 1 85 ? -2.609 -1.219 7.628 1.00 95.62 85 ARG A C 1
ATOM 670 O O . ARG A 1 85 ? -1.895 -0.220 7.600 1.00 95.62 85 ARG A O 1
ATOM 677 N N . LEU A 1 86 ? -2.130 -2.431 7.913 1.00 95.88 86 LEU A N 1
ATOM 678 C CA . LEU A 1 86 ? -0.731 -2.680 8.261 1.00 95.88 86 LEU A CA 1
ATOM 679 C C . LEU A 1 86 ? 0.218 -2.271 7.126 1.00 95.88 86 LEU A C 1
ATOM 681 O O . LEU A 1 86 ? 1.269 -1.677 7.373 1.00 95.88 86 LEU A O 1
ATOM 685 N N . GLU A 1 87 ? -0.159 -2.530 5.873 1.00 97.50 87 GLU A N 1
ATOM 686 C CA . GLU A 1 87 ? 0.599 -2.046 4.717 1.00 97.50 87 GLU A CA 1
ATOM 687 C C . GLU A 1 87 ? 0.549 -0.522 4.581 1.00 97.50 87 GLU A C 1
ATOM 689 O O . GLU A 1 87 ? 1.583 0.087 4.303 1.00 97.50 87 GLU A O 1
ATOM 694 N N . ALA A 1 88 ? -0.606 0.104 4.820 1.00 97.44 88 ALA A N 1
ATOM 695 C CA . ALA A 1 88 ? -0.747 1.559 4.798 1.00 97.44 88 ALA A CA 1
ATOM 696 C C . ALA A 1 88 ? 0.154 2.238 5.843 1.00 97.44 88 ALA A C 1
ATOM 698 O O . ALA A 1 88 ? 0.876 3.186 5.528 1.00 97.44 88 ALA A O 1
ATOM 699 N N . VAL A 1 89 ? 0.191 1.701 7.066 1.00 97.00 89 VAL A N 1
ATOM 700 C CA . VAL A 1 89 ? 1.093 2.164 8.130 1.00 97.00 89 VAL A CA 1
ATOM 701 C C . VAL A 1 89 ? 2.556 1.952 7.729 1.00 97.00 89 VAL A C 1
ATOM 703 O O . VAL A 1 89 ? 3.364 2.871 7.862 1.00 97.00 89 VAL A O 1
ATOM 706 N N . ALA A 1 90 ? 2.912 0.801 7.149 1.00 97.69 90 ALA A N 1
ATOM 707 C CA . ALA A 1 90 ? 4.269 0.564 6.647 1.00 97.69 90 ALA A CA 1
ATOM 708 C C . ALA A 1 90 ? 4.684 1.568 5.552 1.00 97.69 90 ALA A C 1
ATOM 710 O O . ALA A 1 90 ? 5.843 2.000 5.505 1.00 97.69 90 ALA A O 1
ATOM 711 N N . ILE A 1 91 ? 3.751 1.958 4.678 1.00 98.31 91 ILE A N 1
ATOM 712 C CA . ILE A 1 91 ? 3.957 2.990 3.656 1.00 98.31 91 ILE A CA 1
ATOM 713 C C . ILE A 1 91 ? 4.167 4.358 4.310 1.00 98.31 91 ILE A C 1
ATOM 715 O O . ILE A 1 91 ? 5.163 5.017 3.996 1.00 98.31 91 ILE A O 1
ATOM 719 N N . ARG A 1 92 ? 3.299 4.753 5.251 1.00 97.75 92 ARG A N 1
ATOM 720 C CA . ARG A 1 92 ? 3.419 6.007 6.013 1.00 97.75 92 ARG A CA 1
ATOM 721 C C . ARG A 1 92 ? 4.790 6.124 6.676 1.00 97.75 92 ARG A C 1
ATOM 723 O O . ARG A 1 92 ? 5.499 7.106 6.459 1.00 97.75 92 ARG A O 1
ATOM 730 N N . GLU A 1 93 ? 5.209 5.090 7.409 1.00 96.69 93 GLU A N 1
ATOM 731 C CA . GLU A 1 93 ? 6.524 5.033 8.063 1.00 96.69 93 GLU A CA 1
ATOM 732 C C . GLU A 1 93 ? 7.677 5.107 7.053 1.00 96.69 93 GLU A C 1
ATOM 734 O O . GLU A 1 93 ? 8.689 5.770 7.291 1.00 96.69 93 GLU A O 1
ATOM 739 N N . THR A 1 94 ? 7.530 4.453 5.897 1.00 96.88 94 THR A N 1
ATOM 740 C CA . THR A 1 94 ? 8.533 4.508 4.827 1.00 96.88 94 THR A CA 1
ATOM 741 C C . THR A 1 94 ? 8.681 5.926 4.284 1.00 96.88 94 THR A C 1
ATOM 743 O O . THR A 1 94 ? 9.809 6.404 4.160 1.00 96.88 94 THR A O 1
ATOM 746 N N . ILE A 1 95 ? 7.577 6.621 4.000 1.00 96.94 95 ILE A N 1
ATOM 747 C CA . ILE A 1 95 ? 7.583 8.010 3.517 1.00 96.94 95 ILE A CA 1
ATOM 748 C C . ILE A 1 95 ? 8.206 8.930 4.571 1.00 96.94 95 ILE A C 1
ATOM 750 O O . ILE A 1 95 ? 9.142 9.672 4.265 1.00 96.94 95 ILE A O 1
ATOM 754 N N . ALA A 1 96 ? 7.758 8.824 5.825 1.00 95.88 96 ALA A N 1
ATOM 755 C CA . ALA A 1 96 ? 8.246 9.638 6.935 1.00 95.88 96 ALA A CA 1
ATOM 756 C C . ALA A 1 96 ? 9.770 9.525 7.113 1.00 95.88 96 ALA A C 1
ATOM 758 O O . ALA A 1 96 ? 10.457 10.535 7.284 1.00 95.88 96 ALA A O 1
ATOM 759 N N . ARG A 1 97 ? 10.313 8.307 6.994 1.00 94.50 97 ARG A N 1
ATOM 760 C CA . ARG A 1 97 ? 11.742 8.008 7.188 1.00 94.50 97 ARG A CA 1
ATOM 761 C C . ARG A 1 97 ? 12.584 8.102 5.917 1.00 94.50 97 ARG A C 1
ATOM 763 O O . ARG A 1 97 ? 13.776 7.808 5.974 1.00 94.50 97 ARG A O 1
ATOM 770 N N . THR A 1 98 ? 12.009 8.461 4.769 1.00 93.62 98 THR A N 1
ATOM 771 C CA . THR A 1 98 ? 12.768 8.586 3.518 1.00 93.62 98 THR A CA 1
ATOM 772 C C . THR A 1 98 ? 13.570 9.894 3.529 1.00 93.62 98 THR A C 1
ATOM 774 O O . THR A 1 98 ? 12.961 10.961 3.454 1.00 93.62 98 THR A O 1
ATOM 777 N N . PRO A 1 99 ? 14.920 9.857 3.585 1.00 92.56 99 PRO A N 1
ATOM 778 C CA . PRO A 1 99 ? 15.721 11.074 3.775 1.00 92.56 99 PRO A CA 1
ATOM 779 C C . PRO A 1 99 ? 15.735 11.995 2.554 1.00 92.56 99 PRO A C 1
ATOM 781 O O . PRO A 1 99 ? 15.890 13.200 2.688 1.00 92.56 99 PRO A O 1
ATOM 784 N N . ARG A 1 100 ? 15.560 11.424 1.357 1.00 92.56 100 ARG A N 1
ATOM 785 C CA . ARG A 1 100 ? 15.549 12.164 0.085 1.00 92.56 100 ARG A CA 1
ATOM 786 C C . ARG A 1 100 ? 14.269 12.968 -0.169 1.00 92.56 100 ARG A C 1
ATOM 788 O O . ARG A 1 100 ? 14.206 13.617 -1.204 1.00 92.56 100 ARG A O 1
ATOM 795 N N . LEU A 1 101 ? 13.259 12.849 0.699 1.00 94.44 101 LEU A N 1
ATOM 796 C CA . LEU A 1 101 ? 12.010 13.600 0.588 1.00 94.44 101 LEU A CA 1
ATOM 797 C C . LEU A 1 101 ? 12.009 14.766 1.575 1.00 94.44 101 LEU A C 1
ATOM 799 O O . LEU A 1 101 ? 12.249 14.564 2.771 1.00 94.44 101 LEU A O 1
ATOM 803 N N . THR A 1 102 ? 11.681 15.959 1.089 1.00 95.75 102 THR A N 1
ATOM 804 C CA . THR A 1 102 ? 11.392 17.121 1.939 1.00 95.75 102 THR A CA 1
ATOM 805 C C . THR A 1 102 ? 10.076 16.925 2.702 1.00 95.75 102 THR A C 1
ATOM 807 O O . THR A 1 102 ? 9.284 16.035 2.390 1.00 95.75 102 THR A O 1
ATOM 810 N N . CYS A 1 103 ? 9.818 17.741 3.731 1.00 94.75 103 CYS A N 1
ATOM 811 C CA . CYS A 1 103 ? 8.541 17.679 4.452 1.00 94.75 103 CYS A CA 1
ATOM 812 C C . CYS A 1 103 ? 7.356 18.005 3.519 1.00 94.75 103 CYS A C 1
ATOM 814 O O . CYS A 1 103 ? 6.311 17.368 3.609 1.00 94.75 103 CYS A O 1
ATOM 816 N N . GLU A 1 104 ? 7.548 18.927 2.573 1.00 96.06 104 GLU A N 1
ATOM 817 C CA . GLU A 1 104 ? 6.567 19.258 1.536 1.00 96.06 104 GLU A CA 1
ATOM 818 C C . GLU A 1 104 ? 6.313 18.081 0.585 1.00 96.06 104 GLU A C 1
ATOM 820 O O . GLU A 1 104 ? 5.167 17.672 0.429 1.00 96.06 104 GLU A O 1
ATOM 825 N N . GLU A 1 105 ? 7.365 17.447 0.050 1.00 96.44 105 GLU A N 1
ATOM 826 C CA . GLU A 1 105 ? 7.232 16.269 -0.823 1.00 96.44 105 GLU A CA 1
ATOM 827 C C . GLU A 1 105 ? 6.539 15.097 -0.093 1.00 96.44 105 GLU A C 1
ATOM 829 O O . GLU A 1 105 ? 5.821 14.310 -0.711 1.00 96.44 105 GLU A O 1
ATOM 834 N N . LYS A 1 106 ? 6.716 14.967 1.232 1.00 96.56 106 LYS A N 1
ATOM 835 C CA . LYS A 1 106 ? 5.990 13.975 2.049 1.00 96.56 106 LYS A CA 1
ATOM 836 C C . LYS A 1 106 ? 4.499 14.308 2.157 1.00 96.56 106 LYS A C 1
ATOM 838 O O . LYS A 1 106 ? 3.687 13.403 1.976 1.00 96.56 106 LYS A O 1
ATOM 843 N N . ARG A 1 107 ? 4.135 15.571 2.414 1.00 96.88 107 ARG A N 1
ATOM 844 C CA . ARG A 1 107 ? 2.729 16.030 2.446 1.00 96.88 107 ARG A CA 1
ATOM 845 C C . ARG A 1 107 ? 2.050 15.887 1.086 1.00 96.88 107 ARG A C 1
ATOM 847 O O . ARG A 1 107 ? 0.897 15.467 1.006 1.00 96.88 107 ARG A O 1
ATOM 854 N N . GLU A 1 108 ? 2.781 16.165 0.009 1.00 97.00 108 GLU A N 1
ATOM 855 C CA . GLU A 1 108 ? 2.287 16.051 -1.364 1.00 97.00 108 GLU A CA 1
ATOM 856 C C . GLU A 1 108 ? 1.801 14.628 -1.688 1.00 97.00 108 GLU A C 1
ATOM 858 O O . GLU A 1 108 ? 0.845 14.453 -2.442 1.00 97.00 108 GLU A O 1
ATOM 863 N N . VAL A 1 109 ? 2.397 13.584 -1.096 1.00 97.44 109 VAL A N 1
ATOM 864 C CA . VAL A 1 109 ? 1.907 12.202 -1.254 1.00 97.44 109 VAL A CA 1
ATOM 865 C C . VAL A 1 109 ? 0.460 12.059 -0.779 1.00 97.44 109 VAL A C 1
ATOM 867 O O . VAL A 1 109 ? -0.364 11.494 -1.498 1.00 97.44 109 VAL A O 1
ATOM 870 N N . TYR A 1 110 ? 0.137 12.586 0.401 1.00 98.19 110 TYR A N 1
ATOM 871 C CA . TYR A 1 110 ? -1.210 12.493 0.968 1.00 98.19 110 TYR A CA 1
ATOM 872 C C . TYR A 1 110 ? -2.191 13.440 0.274 1.00 98.19 110 TYR A C 1
ATOM 874 O O . TYR A 1 110 ? -3.346 13.074 0.058 1.00 98.19 110 TYR A O 1
ATOM 882 N N . SER A 1 111 ? -1.721 14.610 -0.172 1.00 97.94 111 SER A N 1
ATOM 883 C CA . SER A 1 111 ? -2.509 15.506 -1.027 1.00 97.94 111 SER A CA 1
ATOM 884 C C . SER A 1 111 ? -2.951 14.808 -2.319 1.00 97.94 111 SER A C 1
ATOM 886 O O . SER A 1 111 ? -4.140 14.769 -2.635 1.00 97.94 111 SER A O 1
ATOM 888 N N . ARG A 1 112 ? -2.020 14.136 -3.011 1.00 97.31 112 ARG A N 1
ATOM 889 C CA . ARG A 1 112 ? -2.326 13.348 -4.217 1.00 97.31 112 ARG A CA 1
ATOM 890 C C . ARG A 1 112 ? -3.233 12.160 -3.926 1.00 97.31 112 ARG A C 1
ATOM 892 O O . ARG A 1 112 ? -4.072 11.826 -4.759 1.00 97.31 112 ARG A O 1
ATOM 899 N N . ALA A 1 113 ? -3.102 11.524 -2.760 1.00 98.00 113 ALA A N 1
ATOM 900 C CA . ALA A 1 113 ? -4.021 10.466 -2.345 1.00 98.00 113 ALA A CA 1
ATOM 901 C C . ALA A 1 113 ? -5.460 10.993 -2.216 1.00 98.00 113 ALA A C 1
ATOM 903 O O . ALA A 1 113 ? -6.361 10.410 -2.816 1.00 98.00 113 ALA A O 1
ATOM 904 N N . ARG A 1 114 ? -5.668 12.138 -1.546 1.00 97.94 114 ARG A N 1
ATOM 905 C CA . ARG A 1 114 ? -6.982 12.804 -1.456 1.00 97.94 114 ARG A CA 1
ATOM 906 C C . ARG A 1 114 ? -7.544 13.185 -2.820 1.00 97.94 114 ARG A C 1
ATOM 908 O O . ARG A 1 114 ? -8.717 12.939 -3.093 1.00 97.94 114 ARG A O 1
ATOM 915 N N . GLU A 1 115 ? -6.714 13.772 -3.680 1.00 97.44 115 GLU A N 1
ATOM 916 C CA . GLU A 1 115 ? -7.117 14.128 -5.041 1.00 97.44 115 GLU A CA 1
ATOM 917 C C . GLU A 1 115 ? -7.550 12.887 -5.828 1.00 97.44 115 GLU A C 1
ATOM 919 O O . GLU A 1 115 ? -8.592 12.902 -6.475 1.00 97.44 115 GLU A O 1
ATOM 924 N N . THR A 1 116 ? -6.797 11.791 -5.714 1.00 96.56 116 THR A N 1
ATOM 925 C CA . THR A 1 116 ? -7.113 10.509 -6.355 1.00 96.56 116 THR A CA 1
ATOM 926 C C . THR A 1 116 ? -8.444 9.955 -5.844 1.00 96.56 116 THR A C 1
ATOM 928 O O . THR A 1 116 ? -9.305 9.605 -6.646 1.00 96.56 116 THR A O 1
ATOM 931 N N . VAL A 1 117 ? -8.660 9.940 -4.524 1.00 96.62 117 VAL A N 1
ATOM 932 C CA . VAL A 1 117 ? -9.937 9.522 -3.919 1.00 96.62 117 VAL A CA 1
ATOM 933 C C . VAL A 1 117 ? -11.102 10.333 -4.488 1.00 96.62 117 VAL A C 1
ATOM 935 O O . VAL A 1 117 ? -12.088 9.752 -4.934 1.00 96.62 117 VAL A O 1
ATOM 938 N N . LYS A 1 118 ? -10.968 11.664 -4.547 1.00 96.94 118 LYS A N 1
ATOM 939 C CA . LYS A 1 118 ? -12.002 12.552 -5.095 1.00 96.94 118 LYS A CA 1
ATOM 940 C C . LYS A 1 118 ? -12.240 12.309 -6.587 1.00 96.94 118 LYS A C 1
ATOM 942 O O . LYS A 1 118 ? -13.386 12.183 -7.009 1.00 96.94 118 LYS A O 1
ATOM 947 N N . ARG A 1 119 ? -11.169 12.254 -7.381 1.00 95.88 119 ARG A N 1
ATOM 948 C CA . ARG A 1 119 ? -11.212 12.157 -8.847 1.00 95.88 119 ARG A CA 1
ATOM 949 C C . ARG A 1 119 ? -11.844 10.858 -9.335 1.00 95.88 119 ARG A C 1
ATOM 951 O O . ARG A 1 119 ? -12.573 10.892 -10.319 1.00 95.88 119 ARG A O 1
ATOM 958 N N . TYR A 1 120 ? -11.558 9.746 -8.662 1.00 93.75 120 TYR A N 1
ATOM 959 C CA . TYR A 1 120 ? -12.050 8.418 -9.044 1.00 93.75 120 TYR A CA 1
ATOM 960 C C . TYR A 1 120 ? -13.216 7.939 -8.168 1.00 93.75 120 TYR A C 1
ATOM 962 O O . TYR A 1 120 ? -13.610 6.782 -8.262 1.00 93.75 120 TYR A O 1
ATOM 970 N N . SER A 1 121 ? -13.762 8.818 -7.316 1.00 94.75 121 SER A N 1
ATOM 971 C CA . SER A 1 121 ? -14.875 8.513 -6.405 1.00 94.7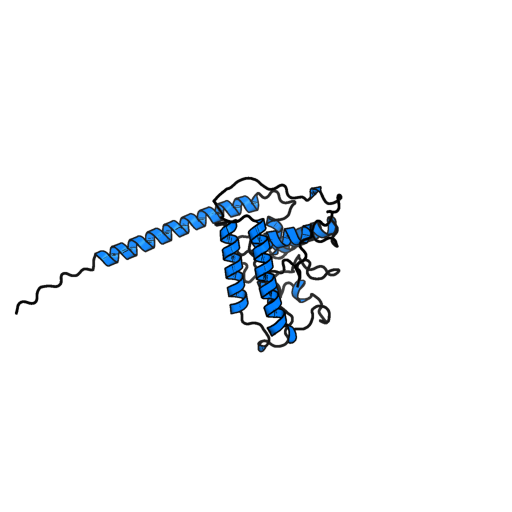5 121 SER A CA 1
ATOM 972 C C . SER A 1 121 ? -14.643 7.238 -5.583 1.00 94.75 121 SER A C 1
ATOM 974 O O . SER A 1 121 ? -15.539 6.412 -5.426 1.00 94.75 121 SER A O 1
ATOM 976 N N . LEU A 1 122 ? -13.417 7.073 -5.077 1.00 94.88 122 LEU A N 1
ATOM 977 C CA . LEU A 1 122 ? -13.052 5.919 -4.259 1.00 94.88 122 LEU A CA 1
ATOM 978 C C . LEU A 1 122 ? -13.656 6.073 -2.861 1.00 94.88 122 LEU A C 1
ATOM 980 O O . LEU A 1 122 ? -13.654 7.164 -2.289 1.00 94.88 122 LEU A O 1
ATOM 984 N N . SER A 1 123 ? -14.114 4.975 -2.274 1.00 93.56 123 SER A N 1
ATOM 985 C CA . SER A 1 123 ? -14.697 4.972 -0.932 1.00 93.56 123 SER A CA 1
ATOM 986 C C . SER A 1 123 ? -14.248 3.764 -0.119 1.00 93.56 123 SER A C 1
ATOM 988 O O . SER A 1 123 ? -13.794 2.755 -0.654 1.00 93.56 123 SER A O 1
ATOM 990 N N . ALA A 1 124 ? -14.374 3.872 1.206 1.00 90.44 124 ALA A N 1
ATOM 991 C CA . ALA A 1 124 ? -14.191 2.737 2.111 1.00 90.44 124 ALA A CA 1
ATOM 992 C C . ALA A 1 124 ? -15.372 1.744 2.061 1.00 90.44 124 ALA A C 1
ATOM 994 O O . ALA A 1 124 ? -15.277 0.632 2.575 1.00 90.44 124 ALA A O 1
ATOM 995 N N . THR A 1 125 ? -16.488 2.156 1.458 1.00 85.94 125 THR A N 1
ATOM 996 C CA . THR A 1 125 ? -17.703 1.367 1.259 1.00 85.94 125 THR A CA 1
ATOM 997 C C . THR A 1 125 ? -17.887 1.031 -0.221 1.00 85.94 125 THR A C 1
ATOM 999 O O . THR A 1 125 ? -17.467 1.795 -1.086 1.00 85.94 125 THR A O 1
ATOM 1002 N N . GLY A 1 126 ? -18.545 -0.093 -0.514 1.00 82.81 126 GLY A N 1
ATOM 1003 C CA . GLY A 1 126 ? -18.805 -0.545 -1.886 1.00 82.81 126 GLY A CA 1
ATOM 1004 C C . GLY A 1 126 ? -17.717 -1.455 -2.464 1.00 82.81 126 GLY A C 1
ATOM 1005 O O . GLY A 1 126 ? -16.696 -1.714 -1.828 1.00 82.81 126 GLY A O 1
ATOM 1006 N N . ASP A 1 127 ? -17.972 -1.974 -3.667 1.00 81.94 127 ASP A N 1
ATOM 1007 C CA . ASP A 1 127 ? -17.012 -2.800 -4.398 1.00 81.94 127 ASP A CA 1
ATOM 1008 C C . ASP A 1 127 ? -16.051 -1.910 -5.192 1.00 81.94 127 ASP A C 1
ATOM 1010 O O . ASP A 1 127 ? -16.425 -1.270 -6.174 1.00 81.94 127 ASP A O 1
ATOM 1014 N N . THR A 1 128 ? -14.805 -1.855 -4.730 1.00 86.06 128 THR A N 1
ATOM 1015 C CA . THR A 1 128 ? -13.729 -1.071 -5.348 1.00 86.06 128 THR A CA 1
ATOM 1016 C C . THR A 1 128 ? -12.731 -1.949 -6.104 1.00 86.06 128 THR A C 1
ATOM 1018 O O . THR A 1 128 ? -11.817 -1.421 -6.730 1.00 86.06 128 THR A O 1
ATOM 1021 N N . PHE A 1 129 ? -12.913 -3.277 -6.117 1.00 85.81 129 PHE A N 1
ATOM 1022 C CA . PHE A 1 129 ? -11.984 -4.220 -6.753 1.00 85.81 129 PHE A CA 1
ATOM 1023 C C . PHE A 1 129 ? -12.011 -4.177 -8.282 1.00 85.81 129 PHE A C 1
ATOM 1025 O O . PHE A 1 129 ? -11.208 -4.856 -8.911 1.00 85.81 129 PHE A O 1
ATOM 1032 N N . GLN A 1 130 ? -12.912 -3.408 -8.892 1.00 87.62 130 GLN A N 1
ATOM 1033 C CA . GLN A 1 130 ? -12.930 -3.147 -10.338 1.00 87.62 130 GLN A CA 1
ATOM 1034 C C . GLN A 1 130 ? -12.514 -1.710 -10.679 1.00 87.62 130 GLN A C 1
ATOM 1036 O O . GLN A 1 130 ? -12.432 -1.350 -11.851 1.00 87.62 130 GLN A O 1
ATOM 1041 N N . GLN A 1 131 ? -12.268 -0.868 -9.670 1.00 91.44 131 GLN A N 1
ATOM 1042 C CA . GLN A 1 131 ? -11.902 0.524 -9.884 1.00 91.44 131 GLN A CA 1
ATOM 1043 C C . GLN A 1 131 ? -10.396 0.654 -10.070 1.00 91.44 131 GLN A C 1
ATOM 1045 O O . GLN A 1 131 ? -9.593 0.111 -9.311 1.00 91.44 131 GLN A O 1
ATOM 1050 N N . THR A 1 132 ? -10.016 1.435 -11.068 1.00 93.56 132 THR A N 1
ATOM 1051 C CA . THR A 1 132 ? -8.626 1.726 -11.379 1.00 93.56 132 THR A CA 1
ATOM 1052 C C . THR A 1 132 ? -8.346 3.218 -11.172 1.00 93.56 132 THR A C 1
ATOM 1054 O O . THR A 1 132 ? -9.238 4.061 -11.286 1.00 93.56 132 THR A O 1
ATOM 1057 N N . TYR A 1 133 ? -7.120 3.571 -10.790 1.00 94.44 133 TYR A N 1
ATOM 1058 C CA . TYR A 1 133 ? -6.754 4.945 -10.428 1.00 94.44 133 TYR A CA 1
ATOM 1059 C C . TYR A 1 133 ? -5.277 5.242 -10.702 1.00 94.44 133 TYR A C 1
ATOM 1061 O O . TYR A 1 133 ? -4.482 4.353 -10.965 1.00 94.44 133 TYR A O 1
ATOM 1069 N N . SER A 1 134 ? -4.858 6.503 -10.626 1.00 93.38 134 SER A N 1
ATOM 1070 C CA . SER A 1 134 ? -3.430 6.850 -10.694 1.00 93.38 134 SER A CA 1
ATOM 1071 C C . SER A 1 134 ? -2.760 6.628 -9.331 1.00 93.38 134 SER A C 1
ATOM 1073 O O . SER A 1 134 ? -3.277 7.065 -8.305 1.00 93.38 134 SER A O 1
ATOM 1075 N N . CYS A 1 135 ? -1.596 5.976 -9.281 1.00 95.00 135 CYS A N 1
ATOM 1076 C CA . CYS A 1 135 ? -0.928 5.657 -8.017 1.00 95.00 135 CYS A CA 1
ATOM 1077 C C . CYS A 1 135 ? -0.331 6.913 -7.341 1.00 95.00 135 CYS A C 1
ATOM 1079 O O . CYS A 1 135 ? 0.630 7.490 -7.866 1.00 95.00 135 CYS A O 1
ATOM 1081 N N . PRO A 1 136 ? -0.776 7.296 -6.126 1.00 96.12 136 PRO A N 1
ATOM 1082 C CA . PRO A 1 136 ? -0.266 8.483 -5.427 1.00 96.12 136 PRO A CA 1
ATOM 1083 C C . PRO A 1 136 ? 1.183 8.325 -4.929 1.00 96.12 136 PRO A C 1
ATOM 1085 O O . PRO A 1 136 ? 1.837 9.303 -4.572 1.00 96.12 136 PRO A O 1
ATOM 1088 N N . LEU A 1 137 ? 1.723 7.101 -4.919 1.00 95.75 137 LEU A N 1
ATOM 1089 C CA . LEU A 1 137 ? 3.093 6.810 -4.478 1.00 95.75 137 LEU A CA 1
ATOM 1090 C C . LEU A 1 137 ? 4.133 6.918 -5.596 1.00 95.75 137 LEU A C 1
ATOM 1092 O O . LEU A 1 137 ? 5.321 6.709 -5.339 1.00 95.75 137 LEU A O 1
ATOM 1096 N N . PHE A 1 138 ? 3.725 7.207 -6.831 1.00 92.75 138 PHE A N 1
ATOM 1097 C CA . PHE A 1 138 ? 4.659 7.417 -7.930 1.00 92.75 138 PHE A CA 1
ATOM 1098 C C . PHE A 1 138 ? 5.095 8.880 -7.995 1.00 92.75 138 PHE A C 1
ATOM 1100 O O . PHE A 1 138 ? 4.265 9.778 -8.011 1.00 92.75 138 PHE A O 1
ATOM 1107 N N . SER A 1 139 ? 6.396 9.144 -8.060 1.00 89.75 139 SER A N 1
ATOM 1108 C CA . SER A 1 139 ? 6.956 10.473 -8.324 1.00 89.75 139 SER A CA 1
ATOM 1109 C C . SER A 1 139 ? 7.794 10.419 -9.595 1.00 89.75 139 SER A C 1
ATOM 1111 O O . SER A 1 139 ? 8.638 9.536 -9.731 1.00 89.75 139 SER A O 1
ATOM 1113 N N . ARG A 1 140 ? 7.631 11.388 -10.504 1.00 84.81 140 ARG A N 1
ATOM 1114 C CA . ARG A 1 140 ? 8.454 11.467 -11.728 1.00 84.81 140 ARG A CA 1
ATOM 1115 C C . ARG A 1 140 ? 9.950 11.570 -11.414 1.00 84.81 140 ARG A C 1
ATOM 1117 O O . ARG A 1 140 ? 10.765 10.971 -12.104 1.00 84.81 140 ARG A O 1
ATOM 1124 N N . LYS A 1 141 ? 10.300 12.280 -10.337 1.00 87.75 141 LYS A N 1
ATOM 1125 C CA . LYS A 1 141 ? 11.683 12.485 -9.881 1.00 87.75 141 LYS A CA 1
ATOM 1126 C C . LYS A 1 141 ? 12.301 11.220 -9.282 1.00 87.75 141 LYS A C 1
ATOM 1128 O O . LYS A 1 141 ? 13.496 10.986 -9.419 1.00 87.75 141 LYS A O 1
ATOM 1133 N N . PHE A 1 142 ? 11.501 10.402 -8.596 1.00 87.94 142 PHE A N 1
ATOM 1134 C CA . PHE A 1 142 ? 12.013 9.348 -7.712 1.00 87.94 142 PHE A CA 1
ATOM 1135 C C . PHE A 1 142 ? 11.553 7.924 -8.043 1.00 87.94 142 PHE A C 1
ATOM 1137 O O . PHE A 1 142 ? 12.059 6.979 -7.425 1.00 87.94 142 PHE A O 1
ATOM 1144 N N . GLY A 1 143 ? 10.606 7.771 -8.968 1.00 88.88 143 GLY A N 1
ATOM 1145 C CA . GLY A 1 143 ? 9.864 6.539 -9.213 1.00 88.88 143 GLY A CA 1
ATOM 1146 C C . GLY A 1 143 ? 8.875 6.222 -8.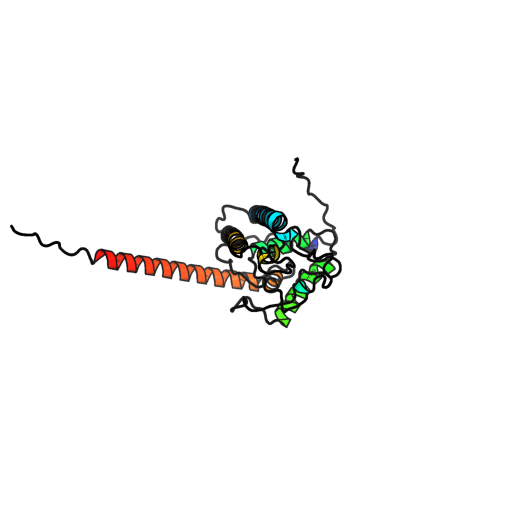088 1.00 88.88 143 GLY A C 1
ATOM 1147 O O . GLY A 1 143 ? 8.360 7.112 -7.410 1.00 88.88 143 GLY A O 1
ATOM 1148 N N . CYS A 1 144 ? 8.615 4.931 -7.868 1.00 91.44 144 CYS A N 1
ATOM 1149 C CA . CYS A 1 144 ? 7.797 4.470 -6.746 1.00 91.44 144 CYS A CA 1
ATOM 1150 C C . CYS A 1 144 ? 8.505 4.751 -5.408 1.00 91.44 144 CYS A C 1
ATOM 1152 O O . CYS A 1 144 ? 9.591 4.230 -5.133 1.00 91.44 144 CYS A O 1
ATOM 1154 N N . LEU A 1 145 ? 7.875 5.564 -4.557 1.00 94.12 145 LEU A N 1
ATOM 1155 C CA . LEU A 1 145 ? 8.454 6.045 -3.299 1.00 94.12 145 LEU A CA 1
ATOM 1156 C C . LEU A 1 145 ? 8.681 4.933 -2.266 1.00 94.12 145 LEU A C 1
ATOM 1158 O O . LEU A 1 145 ? 9.552 5.060 -1.409 1.00 94.12 145 LEU A O 1
ATOM 1162 N N . VAL A 1 146 ? 7.958 3.819 -2.390 1.00 95.00 146 VAL A N 1
ATOM 1163 C CA . VAL A 1 146 ? 7.993 2.686 -1.451 1.00 95.00 146 VAL A CA 1
ATOM 1164 C C . VAL A 1 146 ? 8.660 1.432 -2.020 1.00 95.00 146 VAL A C 1
ATOM 1166 O O . VAL A 1 146 ? 8.693 0.406 -1.342 1.00 95.00 146 VAL A O 1
ATOM 1169 N N . HIS A 1 147 ? 9.230 1.513 -3.230 1.00 91.12 147 HIS A N 1
ATOM 1170 C CA . HIS A 1 147 ? 9.674 0.371 -4.045 1.00 91.12 147 HIS A CA 1
ATOM 1171 C C . HIS A 1 147 ? 10.497 -0.694 -3.298 1.00 91.12 147 HIS A C 1
ATOM 1173 O O . HIS A 1 147 ? 10.368 -1.877 -3.593 1.00 91.12 147 HIS A O 1
ATOM 1179 N N . ARG A 1 148 ? 11.344 -0.287 -2.343 1.00 87.25 148 ARG A N 1
ATOM 1180 C CA . ARG A 1 148 ? 12.256 -1.193 -1.621 1.00 87.25 148 ARG A CA 1
ATOM 1181 C C . ARG A 1 148 ? 11.773 -1.651 -0.246 1.00 87.25 148 ARG A C 1
ATOM 1183 O O . ARG A 1 148 ? 12.310 -2.619 0.272 1.00 87.25 148 ARG A O 1
ATOM 1190 N N . ARG A 1 149 ? 10.872 -0.906 0.401 1.00 90.62 149 ARG A N 1
ATOM 1191 C CA . ARG A 1 149 ? 10.579 -1.085 1.841 1.00 90.62 149 ARG A CA 1
ATOM 1192 C C . ARG A 1 149 ? 9.122 -1.405 2.139 1.00 90.62 149 ARG A C 1
ATOM 1194 O O . ARG A 1 149 ? 8.855 -2.133 3.086 1.00 90.62 149 ARG A O 1
ATOM 1201 N N . ALA A 1 150 ? 8.196 -0.872 1.347 1.00 96.25 150 ALA A N 1
ATOM 1202 C CA . ALA A 1 150 ? 6.767 -1.013 1.605 1.00 96.25 150 ALA A CA 1
ATOM 1203 C C . ALA A 1 150 ? 5.931 -1.184 0.325 1.00 96.25 150 ALA A C 1
ATOM 1205 O O . ALA A 1 150 ? 4.725 -0.967 0.354 1.00 96.25 150 ALA A O 1
ATOM 1206 N N . LYS A 1 151 ? 6.546 -1.596 -0.796 1.00 95.31 151 LYS A N 1
ATOM 1207 C CA . LYS A 1 151 ? 5.847 -1.894 -2.061 1.00 95.31 151 LYS A CA 1
ATOM 1208 C C . LYS A 1 151 ? 4.715 -2.899 -1.791 1.00 95.31 151 LYS A C 1
ATOM 1210 O O . LYS A 1 151 ? 5.042 -3.966 -1.285 1.00 95.31 151 LYS A O 1
ATOM 1215 N N . PRO A 1 152 ? 3.426 -2.583 -2.026 1.00 95.44 152 PRO A N 1
ATOM 1216 C CA . PRO A 1 152 ? 2.296 -3.483 -1.747 1.00 95.44 152 PRO A CA 1
ATOM 1217 C C . PRO A 1 152 ? 2.467 -4.877 -2.352 1.00 95.44 152 PRO A C 1
ATOM 1219 O O . PRO A 1 152 ? 3.087 -4.991 -3.409 1.00 95.44 152 PRO A O 1
ATOM 1222 N N . ALA A 1 153 ? 1.913 -5.912 -1.711 1.00 92.69 153 ALA A N 1
ATOM 1223 C CA . ALA A 1 153 ? 1.977 -7.280 -2.239 1.00 92.69 153 ALA A CA 1
ATOM 1224 C C . ALA A 1 153 ? 1.453 -7.400 -3.689 1.00 92.69 153 ALA A C 1
ATOM 1226 O O . ALA A 1 153 ? 2.215 -7.923 -4.510 1.00 92.69 153 ALA A O 1
ATOM 1227 N N . PRO A 1 154 ? 0.290 -6.813 -4.062 1.00 91.12 154 PRO A N 1
ATOM 1228 C CA . PRO A 1 154 ? -0.151 -6.790 -5.458 1.00 91.12 154 PRO A CA 1
ATOM 1229 C C . PRO A 1 154 ? 0.887 -6.157 -6.385 1.00 91.12 154 PRO A C 1
ATOM 1231 O O . PRO A 1 154 ? 1.181 -6.662 -7.460 1.00 91.12 154 PRO A O 1
ATOM 1234 N N . CYS A 1 155 ? 1.526 -5.061 -5.971 1.00 92.25 155 CYS A N 1
ATOM 1235 C CA . CYS A 1 155 ? 2.509 -4.386 -6.814 1.00 92.25 155 CYS A CA 1
ATOM 1236 C C . CYS A 1 155 ? 3.805 -5.187 -6.995 1.00 92.25 155 CYS A C 1
ATOM 1238 O O . CYS A 1 155 ? 4.528 -4.925 -7.954 1.00 92.25 155 CYS A O 1
ATOM 1240 N N . ILE A 1 156 ? 4.171 -6.079 -6.065 1.00 92.62 156 ILE A N 1
ATOM 1241 C CA . ILE A 1 156 ? 5.417 -6.856 -6.160 1.00 92.62 156 ILE A CA 1
ATOM 1242 C C . ILE A 1 156 ? 5.386 -7.761 -7.395 1.00 92.62 156 ILE A C 1
ATOM 1244 O O . ILE A 1 156 ? 6.389 -7.801 -8.097 1.00 92.62 156 ILE A O 1
ATOM 1248 N N . GLN A 1 157 ? 4.245 -8.389 -7.685 1.00 87.25 157 GLN A N 1
ATOM 1249 C CA . GLN A 1 157 ? 4.078 -9.304 -8.817 1.00 87.25 157 GLN A CA 1
ATOM 1250 C C . GLN A 1 157 ? 3.957 -8.589 -10.174 1.00 87.25 157 GLN A C 1
ATOM 1252 O O . GLN A 1 157 ? 4.323 -9.147 -11.201 1.00 87.25 157 GLN A O 1
ATOM 1257 N N . HIS A 1 158 ? 3.475 -7.344 -10.184 1.00 79.56 158 HIS A N 1
ATOM 1258 C CA . HIS A 1 158 ? 3.222 -6.578 -11.407 1.00 79.56 158 HIS A CA 1
ATOM 1259 C C . HIS A 1 158 ? 4.478 -5.862 -11.933 1.00 79.56 158 HIS A C 1
ATOM 1261 O O . HIS A 1 158 ? 4.602 -4.637 -11.840 1.00 79.56 158 HIS A O 1
ATOM 1267 N N . ALA A 1 159 ? 5.432 -6.628 -12.465 1.00 82.94 159 ALA A N 1
ATOM 1268 C CA . ALA A 1 159 ? 6.482 -6.091 -13.332 1.00 82.94 159 ALA A CA 1
ATOM 1269 C C . ALA A 1 159 ? 5.985 -5.957 -14.791 1.00 82.94 159 ALA A C 1
ATOM 1271 O O . ALA A 1 159 ? 4.895 -6.410 -15.134 1.00 82.94 159 ALA A O 1
ATOM 1272 N N . CYS A 1 160 ? 6.755 -5.282 -15.649 1.00 84.94 160 CYS A N 1
ATOM 1273 C CA . CYS A 1 160 ? 6.384 -5.054 -17.050 1.00 84.94 160 CYS A CA 1
ATOM 1274 C C . CYS A 1 160 ? 6.771 -6.258 -17.925 1.00 84.94 160 CYS A C 1
ATOM 1276 O O . CYS A 1 160 ? 7.793 -6.211 -18.612 1.00 84.94 160 CYS A O 1
ATOM 1278 N N . TYR A 1 161 ? 5.980 -7.326 -17.865 1.00 86.69 161 TYR A N 1
ATOM 1279 C CA . TYR A 1 161 ? 6.132 -8.514 -18.710 1.00 86.69 161 TYR A CA 1
ATOM 1280 C C . TYR A 1 161 ? 5.600 -8.258 -20.122 1.00 86.69 161 TYR A C 1
ATOM 1282 O O . TYR A 1 161 ? 4.623 -7.527 -20.291 1.00 86.69 161 TYR A O 1
ATOM 1290 N N . GLU A 1 162 ? 6.252 -8.835 -21.132 1.00 86.06 162 GLU A N 1
ATOM 1291 C CA . GLU A 1 162 ? 5.746 -8.803 -22.512 1.00 86.06 162 GLU A CA 1
ATOM 1292 C C . GLU A 1 162 ? 4.739 -9.923 -22.767 1.00 86.06 162 GLU A C 1
ATOM 1294 O O . GLU A 1 162 ? 3.721 -9.682 -23.415 1.00 86.06 162 GLU A O 1
ATOM 1299 N N . ASN A 1 163 ? 4.996 -11.112 -22.216 1.00 90.56 163 ASN A N 1
ATOM 1300 C CA . ASN A 1 163 ? 4.174 -12.293 -22.437 1.00 90.56 163 ASN A CA 1
ATOM 1301 C C . ASN A 1 163 ? 3.434 -12.704 -21.159 1.00 90.56 163 ASN A C 1
ATOM 1303 O O . ASN A 1 163 ? 3.915 -12.504 -20.040 1.00 90.56 163 ASN A O 1
ATOM 1307 N N . TRP A 1 164 ? 2.243 -13.283 -21.324 1.00 88.19 164 TRP A N 1
ATOM 1308 C CA . TRP A 1 164 ? 1.397 -13.688 -20.197 1.00 88.19 164 TRP A CA 1
ATOM 1309 C C . TRP A 1 164 ? 1.960 -14.909 -19.464 1.00 88.19 164 TRP A C 1
ATOM 1311 O O . TRP A 1 164 ? 1.780 -15.033 -18.257 1.00 88.19 164 TRP A O 1
ATOM 1321 N N . GLU A 1 165 ? 2.661 -15.790 -20.172 1.00 91.88 165 GLU A N 1
ATOM 1322 C CA . GLU A 1 165 ? 3.326 -16.976 -19.630 1.00 91.88 165 GLU A CA 1
ATOM 1323 C C . GLU A 1 165 ? 4.485 -16.652 -18.678 1.00 91.88 165 GLU A C 1
ATOM 1325 O O . GLU A 1 165 ? 4.809 -17.466 -17.814 1.00 91.88 165 GLU A O 1
ATOM 1330 N N . ASP A 1 166 ? 5.065 -15.454 -18.789 1.00 93.56 166 ASP A N 1
ATOM 1331 C CA . ASP A 1 166 ? 6.147 -14.988 -17.919 1.00 93.56 166 ASP A CA 1
ATOM 1332 C C . ASP A 1 166 ? 5.626 -14.438 -16.580 1.00 93.56 166 ASP A C 1
ATOM 1334 O O . ASP A 1 166 ? 6.400 -14.199 -15.642 1.00 93.56 166 ASP A O 1
ATOM 1338 N N . LEU A 1 167 ? 4.309 -14.223 -16.470 1.00 90.56 167 LEU A N 1
ATOM 1339 C CA . LEU A 1 167 ? 3.702 -13.710 -15.252 1.00 90.56 167 LEU A CA 1
ATOM 1340 C C . LEU A 1 167 ? 3.810 -14.739 -14.124 1.00 90.56 167 LEU A C 1
ATOM 1342 O O . LEU A 1 167 ? 3.489 -15.918 -14.304 1.00 90.56 167 LEU A O 1
ATOM 1346 N N . PRO A 1 168 ? 4.170 -14.302 -12.906 1.00 93.31 168 PRO A N 1
ATOM 1347 C CA . PRO A 1 168 ? 4.101 -15.181 -11.757 1.00 93.31 168 PRO A CA 1
ATOM 1348 C C . PRO A 1 168 ? 2.657 -15.672 -11.549 1.00 93.31 168 PRO A C 1
ATOM 1350 O O . PRO A 1 168 ? 1.710 -14.907 -11.755 1.00 93.31 168 PRO A O 1
ATOM 1353 N N . PRO A 1 169 ? 2.447 -16.927 -11.117 1.00 94.19 169 PRO A N 1
ATOM 1354 C CA . PRO A 1 169 ? 1.108 -17.440 -10.868 1.00 94.19 169 PRO A CA 1
ATOM 1355 C C . PRO A 1 169 ? 0.433 -16.679 -9.720 1.00 94.19 169 PRO A C 1
ATOM 1357 O O . PRO A 1 169 ? 1.042 -16.428 -8.678 1.00 94.19 169 PRO A O 1
ATOM 1360 N N . LEU A 1 170 ? -0.858 -16.365 -9.880 1.00 92.25 170 LEU A N 1
ATOM 1361 C CA . LEU A 1 170 ? -1.648 -15.588 -8.911 1.00 92.25 170 LEU A CA 1
ATOM 1362 C C . LEU A 1 170 ? -1.646 -16.189 -7.494 1.00 92.25 170 LEU A C 1
ATOM 1364 O O . LEU A 1 170 ? -1.709 -15.463 -6.504 1.00 92.25 170 LEU A O 1
ATOM 1368 N N . SER A 1 171 ? -1.498 -17.510 -7.379 1.00 94.88 171 SER A N 1
ATOM 1369 C CA . SER A 1 171 ? -1.426 -18.213 -6.094 1.00 94.88 171 SER A CA 1
ATOM 1370 C C . SER A 1 171 ? -0.278 -17.734 -5.191 1.00 94.88 171 SER A C 1
ATOM 1372 O O . SER A 1 171 ? -0.400 -17.808 -3.965 1.00 94.88 171 SER A O 1
ATOM 1374 N N . LEU A 1 172 ? 0.815 -17.206 -5.756 1.00 95.62 172 LEU A N 1
ATOM 1375 C CA . LEU A 1 172 ? 1.926 -16.634 -4.987 1.00 95.62 172 LEU A CA 1
ATOM 1376 C C . LEU A 1 172 ? 1.539 -15.317 -4.308 1.00 95.62 172 LEU A C 1
ATOM 1378 O O . LEU A 1 172 ? 1.816 -15.135 -3.114 1.00 95.62 172 LEU A O 1
ATOM 1382 N N . GLN A 1 173 ? 0.868 -14.426 -5.043 1.00 94.19 173 GLN A N 1
ATOM 1383 C CA . GLN A 1 173 ? 0.294 -13.205 -4.488 1.00 94.19 173 GLN A CA 1
ATOM 1384 C C . GLN A 1 173 ? -0.743 -13.547 -3.421 1.00 94.19 173 GLN A C 1
ATOM 1386 O O . GLN A 1 173 ? -0.578 -13.100 -2.288 1.00 94.19 173 GLN A O 1
ATOM 1391 N N . THR A 1 174 ? -1.721 -14.411 -3.719 1.00 94.44 174 THR A N 1
ATOM 1392 C CA . THR A 1 174 ? -2.777 -14.791 -2.762 1.00 94.44 174 THR A CA 1
ATOM 1393 C C . THR A 1 174 ? -2.200 -15.344 -1.459 1.00 94.44 174 THR A C 1
ATOM 1395 O O . THR A 1 174 ? -2.620 -14.960 -0.369 1.00 94.44 174 THR A O 1
ATOM 1398 N N . ARG A 1 175 ? -1.185 -16.216 -1.536 1.00 96.25 175 ARG A N 1
ATOM 1399 C CA . ARG A 1 175 ? -0.516 -16.752 -0.341 1.00 96.25 175 ARG A CA 1
ATOM 1400 C C . ARG A 1 175 ? 0.154 -15.652 0.483 1.00 96.25 175 ARG A C 1
ATOM 1402 O O . ARG A 1 175 ? 0.133 -15.700 1.713 1.00 96.25 175 ARG A O 1
ATOM 1409 N N . THR A 1 176 ? 0.776 -14.683 -0.182 1.00 96.62 176 THR A N 1
ATOM 1410 C CA . THR A 1 176 ? 1.434 -13.557 0.487 1.00 96.62 176 THR A CA 1
ATOM 1411 C C . THR A 1 176 ? 0.409 -12.628 1.128 1.00 96.62 176 THR A C 1
ATOM 1413 O O . THR A 1 176 ? 0.566 -12.281 2.295 1.00 96.62 176 THR A O 1
ATOM 1416 N N . GLU A 1 177 ? -0.656 -12.278 0.411 1.00 95.38 177 GLU A N 1
ATOM 1417 C CA . GLU A 1 177 ? -1.767 -11.459 0.906 1.00 95.38 177 GLU A CA 1
ATOM 1418 C C . GLU A 1 177 ? -2.450 -12.100 2.110 1.00 95.38 177 GLU A C 1
ATOM 1420 O O . GLU A 1 177 ? -2.686 -11.414 3.098 1.00 95.38 177 GLU A O 1
ATOM 1425 N N . HIS A 1 178 ? -2.650 -13.419 2.106 1.00 95.31 178 HIS A N 1
ATOM 1426 C CA . HIS A 1 178 ? -3.197 -14.129 3.261 1.00 95.31 178 HIS A CA 1
ATOM 1427 C C . HIS A 1 178 ? -2.301 -14.007 4.506 1.00 95.31 178 HIS A C 1
ATOM 1429 O O . HIS A 1 178 ? -2.783 -13.809 5.623 1.00 95.31 178 HIS A O 1
ATOM 1435 N N . HIS A 1 179 ? -0.975 -14.073 4.342 1.00 96.19 179 HIS A N 1
ATOM 1436 C CA . HIS A 1 179 ? -0.058 -13.821 5.455 1.00 96.19 179 HIS A CA 1
ATOM 1437 C C . HIS A 1 179 ? -0.100 -12.358 5.925 1.00 96.19 179 HIS A C 1
ATOM 1439 O O . HIS A 1 179 ? -0.024 -12.113 7.128 1.00 96.19 179 HIS A O 1
ATOM 1445 N N . VAL A 1 180 ? -0.220 -11.394 5.004 1.00 95.44 180 VAL A N 1
ATOM 1446 C CA . VAL A 1 180 ? -0.374 -9.967 5.336 1.00 95.44 180 VAL A CA 1
ATOM 1447 C C . VAL A 1 180 ? -1.666 -9.735 6.119 1.00 95.44 180 VAL A C 1
ATOM 1449 O O . VAL A 1 180 ? -1.637 -9.092 7.166 1.00 95.44 180 VAL A O 1
ATOM 1452 N N . GLU A 1 181 ? -2.777 -10.295 5.652 1.00 94.06 181 GLU A N 1
ATOM 1453 C CA . GLU A 1 181 ? -4.086 -10.221 6.294 1.00 94.06 181 GLU A CA 1
ATOM 1454 C C . GLU A 1 181 ? -4.051 -10.813 7.700 1.00 94.06 181 GLU A C 1
ATOM 1456 O O . GLU A 1 181 ? -4.488 -10.164 8.648 1.00 94.06 181 GLU A O 1
ATOM 1461 N N . LYS A 1 182 ? -3.447 -11.996 7.867 1.00 93.06 182 LYS A N 1
ATOM 1462 C CA . LYS A 1 182 ? -3.274 -12.606 9.187 1.00 93.06 182 LYS A CA 1
ATOM 1463 C C . LYS A 1 182 ? -2.523 -11.678 10.147 1.00 93.06 182 LYS A C 1
ATOM 1465 O O . LYS A 1 182 ? -2.975 -11.483 11.271 1.00 93.06 182 LYS A O 1
ATOM 1470 N N . LEU A 1 183 ? -1.417 -11.072 9.705 1.00 93.81 183 LEU A N 1
ATOM 1471 C CA . LEU A 1 183 ? -0.676 -10.102 10.522 1.00 93.81 183 LEU A CA 1
ATOM 1472 C C . LEU A 1 183 ? -1.505 -8.858 10.838 1.00 93.81 183 LEU A C 1
ATOM 1474 O O . LEU A 1 183 ? -1.446 -8.346 11.953 1.00 93.81 183 LEU A O 1
ATOM 1478 N N . ASN A 1 184 ? -2.284 -8.372 9.875 1.00 93.06 184 ASN A N 1
ATOM 1479 C CA . ASN A 1 184 ? -3.161 -7.231 10.082 1.00 93.06 184 ASN A CA 1
ATOM 1480 C C . ASN A 1 184 ? -4.240 -7.535 11.134 1.00 93.06 184 ASN A C 1
ATOM 1482 O O . ASN A 1 184 ? -4.457 -6.717 12.024 1.00 93.06 184 ASN A O 1
ATOM 1486 N N . ILE A 1 185 ? -4.874 -8.710 11.065 1.00 90.38 185 ILE A N 1
ATOM 1487 C CA . ILE A 1 185 ? -5.874 -9.171 12.039 1.00 90.38 185 ILE A CA 1
ATOM 1488 C C . ILE A 1 185 ? -5.248 -9.334 13.428 1.00 90.38 185 ILE A C 1
ATOM 1490 O O . ILE A 1 185 ? -5.847 -8.925 14.418 1.00 90.38 185 ILE A O 1
ATOM 1494 N N . GLU A 1 186 ? -4.036 -9.887 13.522 1.00 90.56 186 GLU A N 1
ATOM 1495 C CA . GLU A 1 186 ? -3.335 -10.044 14.804 1.00 90.56 186 GLU A CA 1
ATOM 1496 C C . GLU A 1 186 ? -3.118 -8.700 15.524 1.00 90.56 186 GLU A C 1
ATOM 1498 O O . GLU A 1 186 ? -3.182 -8.663 16.751 1.00 90.56 186 GLU A O 1
ATOM 1503 N N . ILE A 1 187 ? -2.907 -7.604 14.783 1.00 91.56 187 ILE A N 1
ATOM 1504 C CA . ILE A 1 187 ? -2.632 -6.271 15.347 1.00 91.56 187 ILE A CA 1
ATOM 1505 C C . ILE A 1 187 ? -3.883 -5.412 15.514 1.00 91.56 187 ILE A C 1
ATOM 1507 O O . ILE A 1 187 ? -4.058 -4.781 16.554 1.00 91.56 187 ILE A O 1
ATOM 1511 N N . TYR A 1 188 ? -4.739 -5.360 14.496 1.00 89.12 188 TYR A N 1
ATOM 1512 C CA . TYR A 1 188 ? -5.872 -4.434 14.439 1.00 89.12 188 TYR A CA 1
ATOM 1513 C C . TYR A 1 188 ? -7.233 -5.127 14.589 1.00 89.12 188 TYR A C 1
ATOM 1515 O O . TYR A 1 188 ? -8.270 -4.464 14.526 1.00 89.12 188 TYR A O 1
ATOM 1523 N N . GLY A 1 189 ? -7.256 -6.449 14.786 1.00 85.62 189 GLY A N 1
ATOM 1524 C CA . GLY A 1 189 ? -8.476 -7.230 14.971 1.00 85.62 189 GLY A CA 1
ATOM 1525 C C . GLY A 1 189 ? -9.431 -7.105 13.784 1.00 85.62 189 GLY A C 1
ATOM 1526 O O . GLY A 1 189 ? -9.080 -7.419 12.648 1.00 85.62 189 GLY A O 1
ATOM 1527 N N . ALA A 1 190 ? -10.642 -6.617 14.063 1.00 67.69 190 ALA A N 1
ATOM 1528 C 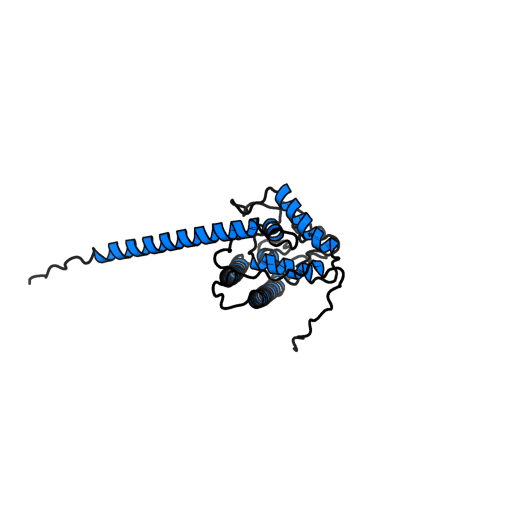CA . ALA A 1 190 ? -11.734 -6.455 13.104 1.00 67.69 190 ALA A CA 1
ATOM 1529 C C . ALA A 1 190 ? -11.446 -5.459 11.965 1.00 67.69 190 ALA A C 1
ATOM 1531 O O . ALA A 1 190 ? -12.166 -5.454 10.971 1.00 67.69 190 ALA A O 1
ATOM 1532 N N . ALA A 1 191 ? -10.425 -4.605 12.085 1.00 62.94 191 ALA A N 1
ATOM 1533 C CA . ALA A 1 191 ? -10.103 -3.585 11.087 1.00 62.94 191 ALA A CA 1
ATOM 1534 C C . ALA A 1 191 ? -9.227 -4.141 9.945 1.00 62.94 191 ALA A C 1
ATOM 1536 O O . ALA A 1 191 ? -8.069 -3.747 9.771 1.00 62.94 191 ALA A O 1
ATOM 1537 N N . TRP A 1 192 ? -9.777 -5.092 9.185 1.00 68.25 192 TRP A N 1
ATOM 1538 C CA . TRP A 1 192 ? -9.071 -5.856 8.144 1.00 68.25 192 TRP A CA 1
ATOM 1539 C C . TRP A 1 192 ? -9.497 -5.542 6.709 1.00 68.25 192 TRP A C 1
ATOM 1541 O O . TRP A 1 192 ? -9.050 -6.223 5.791 1.00 68.25 192 TRP A O 1
ATOM 1551 N N . ALA A 1 193 ? -10.313 -4.509 6.486 1.00 84.88 193 ALA A N 1
ATOM 1552 C CA . ALA A 1 193 ? -10.777 -4.196 5.140 1.00 84.88 193 ALA A CA 1
ATOM 1553 C C . ALA A 1 193 ? -9.608 -3.934 4.175 1.00 84.88 193 ALA A C 1
ATOM 1555 O O . ALA A 1 193 ? -8.734 -3.089 4.412 1.00 84.88 193 ALA A O 1
ATOM 1556 N N . TRP A 1 194 ? -9.639 -4.653 3.058 1.00 92.94 194 TRP A N 1
ATOM 1557 C CA . TRP A 1 194 ? -8.832 -4.364 1.885 1.00 92.94 194 TRP A CA 1
ATOM 1558 C C . TRP A 1 194 ? -9.451 -3.162 1.178 1.00 92.94 194 TRP A C 1
ATOM 1560 O O . TRP A 1 194 ? -10.493 -3.291 0.540 1.00 92.94 194 TRP A O 1
ATOM 1570 N N . LEU A 1 195 ? -8.837 -1.989 1.328 1.00 95.19 195 LEU A N 1
ATOM 1571 C CA . LEU A 1 195 ? -9.312 -0.751 0.704 1.00 95.19 195 LEU A CA 1
ATOM 1572 C C . LEU A 1 195 ? -8.336 -0.306 -0.383 1.00 95.19 195 LEU A C 1
ATOM 1574 O O . LEU A 1 195 ? -7.141 -0.611 -0.27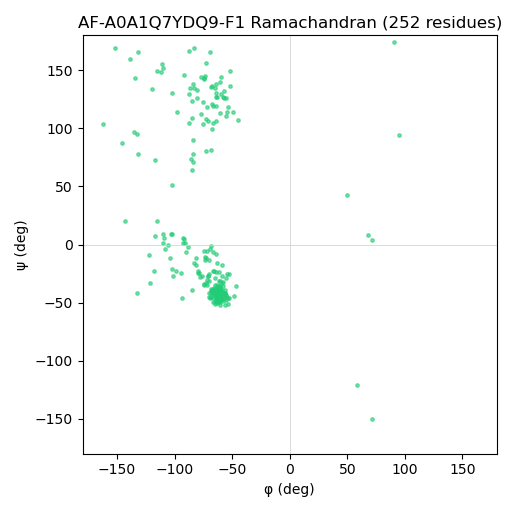3 1.00 95.19 195 LEU A O 1
ATOM 1578 N N . PRO A 1 196 ? -8.796 0.472 -1.378 1.00 96.44 196 PRO A N 1
ATOM 1579 C CA . PRO A 1 196 ? -7.911 1.081 -2.356 1.00 96.44 196 PRO A CA 1
ATOM 1580 C C . PRO A 1 196 ? -6.787 1.845 -1.665 1.00 96.44 196 PRO A C 1
ATOM 1582 O O . PRO A 1 196 ? -7.011 2.593 -0.708 1.00 96.44 196 PRO A O 1
ATOM 1585 N N . LEU A 1 197 ? -5.568 1.694 -2.172 1.00 97.06 197 LEU A N 1
ATOM 1586 C CA . LEU A 1 197 ? -4.381 2.330 -1.608 1.00 97.06 197 LEU A CA 1
ATOM 1587 C C . LEU A 1 197 ? -4.563 3.837 -1.325 1.00 97.06 197 LEU A C 1
ATOM 1589 O O . LEU A 1 197 ? -4.188 4.262 -0.231 1.00 97.06 197 LEU A O 1
ATOM 1593 N N . PRO A 1 198 ? -5.160 4.660 -2.215 1.00 97.75 198 PRO A N 1
ATOM 1594 C CA . PRO A 1 198 ? -5.384 6.078 -1.936 1.00 97.75 198 PRO A CA 1
ATOM 1595 C C . PRO A 1 198 ? -6.306 6.322 -0.734 1.00 97.75 198 PRO A C 1
ATOM 1597 O O . PRO A 1 198 ? -6.048 7.227 0.059 1.00 97.75 198 PRO A O 1
ATOM 1600 N N . VAL A 1 199 ? -7.342 5.495 -0.558 1.00 97.50 199 VAL A N 1
ATOM 1601 C CA . VAL A 1 199 ? -8.268 5.590 0.581 1.00 97.50 199 VAL A CA 1
ATOM 1602 C C . VAL A 1 199 ? -7.505 5.335 1.875 1.00 97.50 199 VAL A C 1
ATOM 1604 O O . VAL A 1 199 ? -7.532 6.168 2.780 1.00 97.50 199 VAL A O 1
ATOM 1607 N N . TRP A 1 200 ? -6.733 4.247 1.933 1.00 97.31 200 TRP A N 1
ATOM 1608 C CA . TRP A 1 200 ? -5.921 3.933 3.108 1.00 97.31 200 TRP A CA 1
ATOM 1609 C C . TRP A 1 200 ? -4.908 5.030 3.440 1.00 97.31 200 TRP A C 1
ATOM 1611 O O . TRP A 1 200 ? -4.790 5.399 4.605 1.00 97.31 200 TRP A O 1
ATOM 1621 N N . LEU A 1 201 ? -4.214 5.589 2.441 1.00 98.12 201 LEU A N 1
ATOM 1622 C CA . LEU A 1 201 ? -3.280 6.699 2.663 1.00 98.12 201 LEU A CA 1
ATOM 1623 C C . LEU A 1 201 ? -3.967 7.931 3.250 1.00 98.12 201 LEU A C 1
ATOM 1625 O O . LEU A 1 201 ? -3.377 8.599 4.089 1.00 98.12 201 LEU A O 1
ATOM 1629 N N . THR A 1 202 ? -5.205 8.205 2.844 1.00 98.00 202 THR A N 1
ATOM 1630 C CA . THR A 1 202 ? -5.988 9.319 3.386 1.00 98.00 202 THR A CA 1
ATOM 1631 C C . THR A 1 202 ? -6.357 9.076 4.853 1.00 98.00 202 THR A C 1
ATOM 1633 O O . THR A 1 202 ? -6.289 9.989 5.670 1.00 98.00 202 THR A O 1
ATOM 1636 N N . LEU A 1 203 ? -6.689 7.830 5.209 1.00 96.31 203 LEU A N 1
ATOM 1637 C CA . LEU A 1 203 ? -7.025 7.439 6.583 1.00 96.31 203 LEU A CA 1
ATOM 1638 C C . LEU A 1 203 ? -5.820 7.456 7.535 1.00 96.31 203 LEU A C 1
ATOM 1640 O O . LEU A 1 203 ? -6.000 7.701 8.725 1.00 96.31 203 LEU A O 1
ATOM 1644 N N . VAL A 1 204 ? -4.610 7.177 7.035 1.00 96.25 204 VAL A N 1
ATOM 1645 C CA . VAL A 1 204 ? -3.374 7.150 7.846 1.00 96.25 204 VAL A CA 1
ATOM 1646 C C . VAL A 1 204 ? -2.503 8.396 7.687 1.00 96.25 204 VAL A C 1
ATOM 1648 O O . VAL A 1 204 ? -1.365 8.397 8.165 1.00 96.25 204 VAL A O 1
ATOM 1651 N N . ASP A 1 205 ? -3.003 9.428 7.009 1.00 97.19 205 ASP A N 1
ATOM 1652 C CA . ASP A 1 205 ? -2.311 10.707 6.879 1.00 97.19 205 ASP A CA 1
ATOM 1653 C C . ASP A 1 205 ? -1.969 11.263 8.276 1.00 97.19 205 ASP A C 1
ATOM 1655 O O . ASP A 1 205 ? -2.870 11.380 9.110 1.00 97.19 205 ASP A O 1
ATOM 1659 N N . PRO A 1 206 ? -0.696 11.604 8.558 1.00 95.19 206 PRO A N 1
ATOM 1660 C CA . PRO A 1 206 ? -0.304 12.263 9.802 1.00 95.19 206 PRO A CA 1
ATOM 1661 C C . PRO A 1 206 ? -1.090 13.540 10.139 1.00 95.19 206 PRO A C 1
ATOM 1663 O O . PRO A 1 206 ? -1.169 13.889 11.313 1.00 95.19 206 PRO A O 1
ATOM 1666 N N . GLU A 1 207 ? -1.647 14.231 9.141 1.00 94.44 207 GLU A N 1
ATOM 1667 C CA . GLU A 1 207 ? -2.446 15.455 9.314 1.00 94.44 207 GLU A CA 1
ATOM 1668 C C . GLU A 1 207 ? -3.964 15.180 9.430 1.00 94.44 207 GLU A C 1
ATOM 1670 O O . GLU A 1 207 ? -4.754 16.113 9.570 1.00 94.44 207 GLU A O 1
ATOM 1675 N N . SER A 1 208 ? -4.393 13.913 9.392 1.00 93.62 208 SER A N 1
ATOM 1676 C CA . SER A 1 208 ? -5.795 13.519 9.593 1.00 93.62 208 SER A CA 1
ATOM 1677 C C . SER A 1 208 ? -6.221 13.639 11.061 1.00 93.62 208 SER A C 1
ATOM 1679 O O . SER A 1 208 ? -5.462 13.320 11.976 1.00 93.62 208 SER A O 1
ATOM 1681 N N . ASP A 1 209 ? -7.481 14.013 11.299 1.00 93.38 209 ASP A N 1
ATOM 1682 C CA . ASP A 1 209 ? -8.094 14.016 12.637 1.00 93.38 209 ASP A CA 1
ATOM 1683 C C . ASP A 1 209 ? -8.417 12.597 13.162 1.00 93.38 209 ASP A C 1
ATOM 1685 O O . ASP A 1 209 ? -8.754 12.403 14.336 1.00 93.38 209 ASP A O 1
ATOM 1689 N N . GLY A 1 210 ? -8.311 11.587 12.289 1.00 92.69 210 GLY A N 1
ATOM 1690 C CA . GLY A 1 210 ? -8.578 10.183 12.583 1.00 92.69 210 GLY A CA 1
ATOM 1691 C C . GLY A 1 210 ? -10.047 9.856 12.870 1.00 92.69 210 GLY A C 1
ATOM 1692 O O . GLY A 1 210 ? -10.336 8.727 13.277 1.00 92.69 210 GLY A O 1
ATOM 1693 N N . VAL A 1 211 ? -10.982 10.794 12.682 1.00 94.88 211 VAL A N 1
ATOM 1694 C CA . VAL A 1 211 ? -12.411 10.591 12.974 1.00 94.88 211 VAL A CA 1
ATOM 1695 C C . VAL A 1 211 ? -12.988 9.495 12.084 1.00 94.88 211 VAL A C 1
ATOM 1697 O O . VAL A 1 211 ? -13.630 8.572 12.589 1.00 94.88 211 VAL A O 1
ATOM 1700 N N . GLU A 1 212 ? -12.699 9.545 10.783 1.00 93.38 212 GLU A N 1
ATOM 1701 C CA . GLU A 1 212 ? -13.199 8.553 9.826 1.00 93.38 212 GLU A CA 1
ATOM 1702 C C . GLU A 1 212 ? -12.623 7.157 10.098 1.00 93.38 212 GLU A C 1
ATOM 1704 O O . GLU A 1 212 ? -13.359 6.173 10.105 1.00 93.38 212 GLU A O 1
ATOM 1709 N N . LEU A 1 213 ? -11.329 7.056 10.423 1.00 92.56 213 LEU A N 1
ATOM 1710 C CA . LEU A 1 213 ? -10.716 5.772 10.770 1.00 92.56 213 LEU A CA 1
ATOM 1711 C C . LEU A 1 213 ? -11.365 5.165 12.023 1.00 92.56 213 LEU A C 1
ATOM 1713 O O . LEU A 1 213 ? -11.731 3.993 12.016 1.00 92.56 213 LEU A O 1
ATOM 1717 N N . LYS A 1 214 ? -11.583 5.970 13.071 1.00 91.94 214 LYS A N 1
ATOM 1718 C CA . LYS A 1 214 ? -12.272 5.524 14.294 1.00 91.94 214 LYS A CA 1
ATOM 1719 C C . LYS A 1 214 ? -13.717 5.111 14.031 1.00 91.94 214 LYS A C 1
ATOM 1721 O O . LYS A 1 214 ? -14.231 4.217 14.700 1.00 91.94 214 LYS A O 1
ATOM 1726 N N . LYS A 1 215 ? -14.402 5.780 13.102 1.00 92.81 215 LYS A N 1
ATOM 1727 C CA . LYS A 1 215 ? -15.758 5.412 12.687 1.00 92.81 215 LYS A CA 1
ATOM 1728 C C . LYS A 1 215 ? -15.754 4.041 12.002 1.00 92.81 215 LYS A C 1
ATOM 1730 O O . LYS A 1 215 ? -16.480 3.156 12.453 1.00 92.81 215 LYS A O 1
ATOM 1735 N N . LEU A 1 216 ? -14.881 3.835 11.014 1.00 91.00 216 LEU A N 1
ATOM 1736 C CA . LEU A 1 216 ? -14.725 2.554 10.314 1.00 91.00 216 LEU A CA 1
ATOM 1737 C C . LEU A 1 216 ? -14.352 1.411 11.270 1.00 91.00 216 LEU A C 1
ATOM 1739 O O . LEU A 1 216 ? -14.938 0.333 11.207 1.00 91.00 216 LEU A O 1
ATOM 1743 N N . GLU A 1 217 ? -13.448 1.650 12.224 1.00 89.81 217 GLU A N 1
ATOM 1744 C CA . GLU A 1 217 ? -13.086 0.670 13.258 1.00 89.81 217 GLU A CA 1
ATOM 1745 C C . GLU A 1 217 ? -14.306 0.186 14.062 1.00 89.81 217 GLU A C 1
ATOM 1747 O O . GLU A 1 217 ? -14.443 -1.016 14.320 1.00 89.81 217 GLU A O 1
ATOM 1752 N N . ARG A 1 218 ? -15.221 1.093 14.436 1.00 89.31 218 ARG A N 1
ATOM 1753 C CA . ARG A 1 218 ? -16.462 0.735 15.149 1.00 89.31 218 ARG A CA 1
ATOM 1754 C C . ARG A 1 218 ? -17.415 -0.060 14.262 1.00 89.31 218 ARG A C 1
ATOM 1756 O O . ARG A 1 218 ? -18.028 -1.024 14.733 1.00 89.31 218 ARG A O 1
ATOM 1763 N N . GLU A 1 219 ? -17.547 0.335 13.000 1.00 89.19 219 GLU A N 1
ATOM 1764 C CA . GLU A 1 219 ? -18.408 -0.340 12.026 1.00 89.19 219 GLU A CA 1
ATOM 1765 C C . GLU A 1 219 ? -17.937 -1.778 11.782 1.00 89.19 219 GLU A C 1
ATOM 1767 O O . GLU A 1 219 ? -18.726 -2.718 11.921 1.00 89.19 219 GLU A O 1
ATOM 1772 N N . TRP A 1 220 ? -16.642 -1.974 11.529 1.00 87.50 220 TRP A N 1
ATOM 1773 C CA . TRP A 1 220 ? -16.063 -3.299 11.309 1.00 87.50 220 TRP A CA 1
ATOM 1774 C C . TRP A 1 220 ? -16.116 -4.182 12.556 1.00 87.50 220 TRP A C 1
ATOM 1776 O O . TRP A 1 220 ? -16.505 -5.348 12.469 1.00 87.50 220 TRP A O 1
ATOM 1786 N N . SER A 1 221 ? -15.834 -3.624 13.737 1.00 85.00 221 SER A N 1
ATOM 1787 C CA . SER A 1 221 ? -15.977 -4.355 15.008 1.00 85.00 221 SER A CA 1
ATOM 1788 C C . SER A 1 221 ? -17.415 -4.840 15.223 1.00 85.00 221 SER A C 1
ATOM 1790 O O . SER A 1 221 ? -17.654 -5.966 15.664 1.00 85.00 221 SER A O 1
ATOM 1792 N N . SER A 1 222 ? -18.398 -4.017 14.852 1.00 85.50 222 SER A N 1
ATOM 1793 C CA . SER A 1 222 ? -19.816 -4.376 14.945 1.00 85.50 222 SER A CA 1
ATOM 1794 C C . SER A 1 222 ? -20.205 -5.480 13.957 1.00 85.50 222 SER A C 1
ATOM 1796 O O . SER A 1 222 ? -20.996 -6.363 14.298 1.00 85.50 222 SER A O 1
ATOM 1798 N N . GLN A 1 223 ? -19.655 -5.457 12.739 1.00 82.00 223 GLN A N 1
ATOM 1799 C CA . GLN A 1 223 ? -19.878 -6.499 11.732 1.00 82.00 223 GLN A CA 1
ATOM 1800 C C . GLN A 1 223 ? -19.270 -7.841 12.152 1.00 82.00 223 GLN A C 1
ATOM 1802 O O . GLN A 1 223 ? -19.934 -8.872 12.044 1.00 82.00 223 GLN A O 1
ATOM 1807 N N . GLU A 1 224 ? -18.054 -7.844 12.701 1.00 79.94 224 GLU A N 1
ATOM 1808 C CA . GLU A 1 224 ? -17.403 -9.072 13.166 1.00 79.94 224 GLU A CA 1
ATOM 1809 C C . GLU A 1 224 ? -18.225 -9.763 14.267 1.00 79.94 224 GLU A C 1
ATOM 1811 O O . GLU A 1 224 ? -18.440 -10.978 14.232 1.00 79.94 224 GLU A O 1
ATOM 1816 N N . LEU A 1 225 ? -18.762 -8.988 15.215 1.00 79.75 225 LEU A N 1
ATOM 1817 C CA . LEU A 1 225 ? -19.641 -9.508 16.265 1.00 79.75 225 LEU A CA 1
ATOM 1818 C C . LEU A 1 225 ? -20.928 -10.122 15.698 1.00 79.75 225 LEU A C 1
ATOM 1820 O O . LEU A 1 225 ? -21.374 -11.165 16.185 1.00 79.75 225 LEU A O 1
ATOM 1824 N N . LYS A 1 226 ? -21.520 -9.511 14.662 1.00 80.06 226 LYS A N 1
ATOM 1825 C CA . LYS A 1 226 ? -22.694 -10.067 13.967 1.00 80.06 226 LYS A CA 1
ATOM 1826 C C . LYS A 1 226 ? -22.349 -11.391 13.281 1.00 80.06 226 LYS A C 1
ATOM 1828 O O . LYS A 1 226 ? -23.064 -12.373 13.478 1.00 80.06 226 LYS A O 1
ATOM 1833 N N . ASN A 1 227 ? -21.222 -11.447 12.573 1.00 79.38 227 ASN A N 1
ATOM 1834 C CA . ASN A 1 227 ? -20.770 -12.650 11.869 1.00 79.38 227 ASN A CA 1
ATOM 1835 C C . ASN A 1 227 ? -20.458 -13.804 12.838 1.00 79.38 227 ASN A C 1
ATOM 1837 O O . ASN A 1 227 ? -20.866 -14.940 12.595 1.00 79.38 227 ASN A O 1
ATOM 1841 N N . LYS A 1 228 ? -19.822 -13.523 13.986 1.00 79.62 228 LYS A N 1
ATOM 1842 C CA . LYS A 1 228 ? -19.583 -14.523 15.046 1.00 79.62 228 LYS A CA 1
ATOM 1843 C C . LYS A 1 228 ? -20.884 -15.067 15.637 1.00 79.62 228 LYS A C 1
ATOM 1845 O O . LYS A 1 228 ? -21.011 -16.278 15.807 1.00 79.62 228 LYS A O 1
ATOM 1850 N N . LYS A 1 229 ? -21.868 -14.201 15.915 1.00 76.75 229 LYS A N 1
ATOM 1851 C CA . LYS A 1 229 ? -23.189 -14.626 16.414 1.00 76.75 229 LYS A CA 1
ATOM 1852 C C . LYS A 1 229 ? -23.924 -15.502 15.400 1.00 76.75 229 LYS A C 1
ATOM 1854 O O . LYS A 1 229 ? -24.480 -16.528 15.786 1.00 76.75 229 LYS A O 1
ATOM 1859 N N . PHE A 1 230 ? -23.889 -15.132 14.120 1.00 72.38 230 PHE A N 1
ATOM 1860 C CA . PHE A 1 230 ? -24.515 -15.909 13.052 1.00 72.38 230 PHE A CA 1
ATOM 1861 C C . PHE A 1 230 ? -23.852 -17.284 12.877 1.00 72.38 230 PHE A C 1
ATOM 1863 O O . PHE A 1 230 ? -24.543 -18.300 12.826 1.00 72.38 230 PHE A O 1
ATOM 1870 N N . SER A 1 231 ? -22.516 -17.336 12.884 1.00 77.56 231 SER A N 1
ATOM 1871 C CA . SER A 1 231 ? -21.754 -18.591 12.829 1.00 77.56 231 SER A CA 1
ATOM 1872 C C . SER A 1 231 ? -22.066 -19.512 14.018 1.00 77.56 231 SER A C 1
ATOM 1874 O O . SER A 1 231 ? -22.394 -20.684 13.830 1.00 77.56 231 SER A O 1
ATOM 1876 N N . ALA A 1 232 ? -22.084 -18.976 15.245 1.00 70.06 232 ALA A N 1
ATOM 1877 C CA . ALA A 1 232 ? -22.428 -19.743 16.443 1.00 70.06 232 ALA A CA 1
ATOM 1878 C C . ALA A 1 232 ? -23.877 -20.266 16.423 1.00 70.06 232 ALA A C 1
ATOM 1880 O O . ALA A 1 232 ? -24.146 -21.375 16.889 1.00 70.06 232 ALA A O 1
ATOM 1881 N N . TYR A 1 233 ? -24.812 -19.486 15.874 1.00 69.25 233 TYR A N 1
ATOM 1882 C CA . TYR A 1 233 ? -26.203 -19.900 15.698 1.00 69.25 233 TYR A CA 1
ATOM 1883 C C . TYR A 1 233 ? -26.337 -21.037 14.673 1.00 69.25 233 TYR A C 1
ATOM 1885 O O . TYR A 1 233 ? -26.975 -22.050 14.965 1.00 69.25 233 TYR A O 1
ATOM 1893 N N . SER A 1 234 ? -25.674 -20.916 13.518 1.00 69.38 234 SER A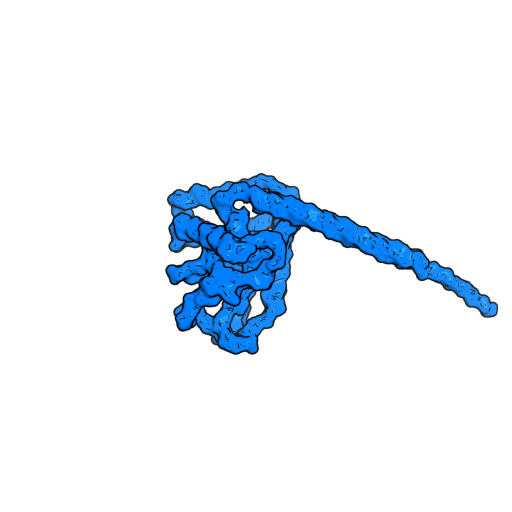 N 1
ATOM 1894 C CA . SER A 1 234 ? -25.647 -21.954 12.477 1.00 69.38 234 SER A CA 1
ATOM 1895 C C . SER A 1 234 ? -25.042 -23.269 12.992 1.00 69.38 234 SER A C 1
ATOM 1897 O O . SER A 1 234 ? -25.642 -24.336 12.849 1.00 69.38 234 SER A O 1
ATOM 1899 N N . ALA A 1 235 ? -23.917 -23.195 13.715 1.00 67.50 235 ALA A N 1
ATOM 1900 C CA . ALA A 1 235 ? -23.288 -24.362 14.334 1.00 67.50 235 ALA A CA 1
ATOM 1901 C C . ALA A 1 235 ? -24.208 -25.065 15.355 1.00 67.50 235 ALA A C 1
ATOM 1903 O O . ALA A 1 235 ? -24.256 -26.295 15.410 1.00 67.50 235 ALA A O 1
ATOM 1904 N N . ARG A 1 236 ? -24.993 -24.308 16.139 1.00 68.38 236 ARG A N 1
ATOM 1905 C CA . ARG A 1 236 ? -25.979 -24.877 17.077 1.00 68.38 236 ARG A CA 1
ATOM 1906 C C . ARG A 1 236 ? -27.150 -25.558 16.364 1.00 68.38 236 ARG A C 1
ATOM 1908 O O . ARG A 1 236 ? -27.573 -26.621 16.809 1.00 68.38 236 ARG A O 1
ATOM 1915 N N . GLN A 1 237 ? -27.656 -24.995 15.264 1.00 65.94 237 GLN A N 1
ATOM 1916 C CA . GLN A 1 237 ? -28.737 -25.621 14.490 1.00 65.94 237 GLN A CA 1
ATOM 1917 C C . GLN A 1 237 ? -28.306 -26.941 13.833 1.00 65.94 237 GLN A C 1
ATOM 1919 O O . GLN A 1 237 ? -29.089 -27.892 13.808 1.00 65.94 237 GLN A O 1
ATOM 1924 N N . LEU A 1 238 ? -27.066 -27.023 13.342 1.00 62.56 238 LEU A N 1
ATOM 1925 C CA . LEU A 1 238 ? -26.516 -28.259 12.776 1.00 62.56 238 LEU A CA 1
ATOM 1926 C C . LEU A 1 238 ? -26.376 -29.362 13.840 1.00 62.56 238 LEU A C 1
ATOM 1928 O O . LEU A 1 238 ? -26.748 -30.505 13.580 1.00 62.56 238 LEU A O 1
ATOM 1932 N N . ASN A 1 239 ? -25.958 -29.012 15.062 1.00 62.06 239 ASN A N 1
ATOM 1933 C CA . ASN A 1 239 ? -25.873 -29.958 16.182 1.00 62.06 239 ASN A CA 1
ATOM 1934 C C . ASN A 1 239 ? -27.244 -30.404 16.726 1.00 62.06 239 ASN A C 1
ATOM 1936 O O . ASN A 1 239 ? -27.367 -31.502 17.260 1.00 62.06 239 ASN A O 1
ATOM 1940 N N . PHE A 1 240 ? -28.290 -29.583 16.588 1.00 64.12 240 PHE A N 1
ATOM 1941 C CA . PHE A 1 240 ? -29.644 -29.956 17.017 1.00 64.12 240 PHE A CA 1
ATOM 1942 C C . PHE A 1 240 ? -30.347 -30.898 16.022 1.00 64.12 240 PHE A C 1
ATOM 1944 O O . PHE A 1 240 ? -31.186 -31.709 16.408 1.00 64.12 240 PHE A O 1
ATOM 1951 N N . LYS A 1 241 ? -30.002 -30.831 14.729 1.00 61.09 241 LYS A N 1
ATOM 1952 C CA . LYS A 1 241 ? -30.544 -31.752 13.713 1.00 61.09 241 LYS A CA 1
ATOM 1953 C C . LYS A 1 241 ? -29.851 -33.119 13.705 1.00 61.09 241 LYS A C 1
ATOM 1955 O O . LYS A 1 241 ? -30.472 -34.092 13.292 1.00 61.09 241 LYS A O 1
ATOM 1960 N N . SER A 1 242 ? -28.608 -33.222 14.180 1.00 58.41 242 SER A N 1
ATOM 1961 C CA . SER A 1 242 ? -27.895 -34.505 14.270 1.00 58.41 242 SER A CA 1
ATOM 1962 C C . SER A 1 242 ? -28.305 -35.352 15.483 1.00 58.41 242 SER A C 1
ATOM 1964 O O . SER A 1 242 ? -28.200 -36.576 15.427 1.00 58.41 242 SER A O 1
ATOM 1966 N N . SER A 1 243 ? -28.845 -34.748 16.549 1.00 56.38 243 SER A N 1
ATOM 1967 C CA . SER A 1 243 ? -29.313 -35.477 17.739 1.00 56.38 243 SER A CA 1
ATOM 1968 C C . SER A 1 243 ? -30.715 -36.088 17.596 1.00 56.38 243 SER A C 1
ATOM 1970 O O . SER A 1 243 ? -31.052 -37.011 18.332 1.00 56.38 243 SER A O 1
ATOM 1972 N N . SER A 1 244 ? -31.522 -35.649 16.624 1.00 57.62 244 SER A N 1
ATOM 1973 C CA . SER A 1 244 ? -32.880 -36.173 16.386 1.00 57.62 244 SER A CA 1
ATOM 1974 C C . SER A 1 244 ? -32.946 -37.328 15.374 1.00 57.62 244 SER A C 1
ATOM 1976 O O . SER A 1 244 ? -34.032 -37.804 15.044 1.00 57.62 244 SER A O 1
ATOM 1978 N N . HIS A 1 245 ? -31.797 -37.813 14.887 1.00 52.84 245 HIS A N 1
ATOM 1979 C CA . HIS A 1 245 ? -31.701 -38.932 13.939 1.00 52.84 245 HIS A CA 1
ATOM 1980 C C . HIS A 1 245 ? -31.003 -40.184 14.494 1.00 52.84 245 HIS A C 1
ATOM 1982 O O . HIS A 1 245 ? -30.642 -41.075 13.725 1.00 52.84 245 HIS A O 1
ATOM 1988 N N . GLN A 1 246 ? -30.909 -40.339 15.821 1.00 55.66 246 GLN A N 1
ATOM 1989 C CA . GLN A 1 246 ? -30.744 -41.671 16.415 1.00 55.66 246 GLN A CA 1
ATOM 1990 C C . GLN A 1 246 ? -32.071 -42.432 16.308 1.00 55.66 246 GLN A C 1
ATOM 1992 O O . GLN A 1 246 ? -32.888 -42.492 17.227 1.00 55.66 246 GLN A O 1
ATOM 1997 N N . ARG A 1 247 ? -32.304 -42.976 15.109 1.00 52.19 247 ARG A N 1
ATOM 1998 C CA . ARG A 1 247 ? -33.361 -43.943 14.833 1.00 52.19 247 ARG A CA 1
ATOM 1999 C C . ARG A 1 247 ? -33.175 -45.136 15.762 1.00 52.19 247 ARG A C 1
ATOM 2001 O O . ARG A 1 247 ? -32.118 -45.760 15.781 1.00 52.19 247 ARG A O 1
ATOM 2008 N N . LYS A 1 248 ? -34.247 -45.451 16.489 1.00 54.66 248 LYS A N 1
ATOM 2009 C CA . LYS A 1 248 ? -34.487 -46.738 17.139 1.00 54.66 248 LYS A CA 1
ATOM 2010 C C . LYS A 1 248 ? -34.138 -47.857 16.153 1.00 54.66 248 LYS A C 1
ATOM 2012 O O . LYS A 1 248 ? -34.863 -48.069 15.183 1.00 54.66 248 LYS A O 1
ATOM 2017 N N . VAL A 1 249 ? -33.028 -48.546 16.390 1.00 52.69 249 VAL A N 1
ATOM 2018 C CA . VAL A 1 249 ? -32.769 -49.849 15.780 1.00 52.69 249 VAL A CA 1
ATOM 2019 C C . VAL A 1 249 ? -33.746 -50.801 16.459 1.00 52.69 249 VAL A C 1
ATOM 2021 O O . VAL A 1 249 ? -33.625 -51.069 17.653 1.00 52.69 249 VAL A O 1
ATOM 2024 N N . LEU A 1 250 ? -34.786 -51.212 15.735 1.00 56.94 250 LEU A N 1
ATOM 2025 C CA . LEU A 1 250 ? -35.700 -52.237 16.224 1.00 56.94 250 LEU A CA 1
ATOM 2026 C C . LEU A 1 250 ? -34.921 -53.556 16.353 1.00 56.94 250 LEU A C 1
ATOM 2028 O O . LEU A 1 250 ? -34.162 -53.893 15.439 1.00 56.94 250 LEU A O 1
ATOM 2032 N N . PRO A 1 251 ? -35.078 -54.293 17.463 1.00 62.28 251 PRO A N 1
ATOM 2033 C CA . PRO A 1 251 ? -34.437 -55.587 17.620 1.00 62.28 251 PRO A CA 1
ATOM 2034 C C . PRO A 1 251 ? -34.997 -56.556 16.575 1.00 62.28 251 PRO A C 1
ATOM 2036 O O . PRO A 1 251 ? -36.209 -56.725 16.447 1.00 62.28 251 PRO A O 1
ATOM 2039 N N . VAL A 1 252 ? -34.100 -57.185 15.818 1.00 59.72 252 VAL A N 1
ATOM 2040 C CA . VAL A 1 252 ? -34.437 -58.301 14.933 1.00 59.72 252 VAL A CA 1
ATOM 2041 C C . VAL A 1 252 ? -34.709 -59.509 15.824 1.00 59.72 252 VAL A C 1
ATOM 2043 O O . VAL A 1 252 ? -33.787 -60.050 16.429 1.00 59.72 252 VAL A O 1
ATOM 2046 N N . ILE A 1 253 ? -35.977 -59.899 15.932 1.00 59.69 253 ILE A N 1
ATOM 2047 C CA . ILE A 1 253 ? -36.380 -61.159 16.560 1.00 59.69 253 ILE A CA 1
ATOM 2048 C C . ILE A 1 253 ? -36.056 -62.276 15.558 1.00 59.69 253 ILE A C 1
ATOM 2050 O O . ILE A 1 253 ? -36.492 -62.210 14.407 1.00 59.69 253 ILE A O 1
ATOM 2054 N N . ARG A 1 254 ? -35.243 -63.246 15.984 1.00 67.88 254 ARG A N 1
ATOM 2055 C CA . ARG A 1 254 ? -34.996 -64.516 15.289 1.00 67.88 254 ARG A CA 1
ATOM 2056 C C . ARG A 1 254 ? -35.764 -65.627 15.980 1.00 67.88 254 ARG A C 1
ATOM 2058 O O . ARG A 1 254 ? -35.841 -65.562 17.227 1.00 67.88 254 ARG A O 1
#

Secondary structure (DSSP, 8-state):
------------GGGGGG------------SS-HHHHHHHHHHHHHHHHHHHHHHTGGGEEPTTT-TTTTHHHH-TTT---EE-HHHHHHHHHHHHT-TTS-HHHHHHHHHHHHHHHHHTT--SSS--TT-----TTEETTTEETTTTTT--HHHHH--EESSGGGSPPHHHHHHHHHHHHHHHHHHHTT----EEHHHHHHHT-TT--SHHHHHHHHHHHHHHHHHHHHHHHHHHHHHHHHGGG---------